Protein AF-A0A8V0XGC0-F1 (afdb_monomer_lite)

Structure (mmCIF, N/CA/C/O backbone):
data_AF-A0A8V0XGC0-F1
#
_entry.id   AF-A0A8V0XGC0-F1
#
loop_
_atom_site.group_PDB
_atom_site.id
_atom_site.type_symbol
_atom_site.label_atom_id
_atom_site.label_alt_id
_atom_site.label_comp_id
_atom_site.label_asym_id
_atom_site.label_entity_id
_atom_site.label_seq_id
_atom_site.pdbx_PDB_ins_code
_atom_site.Cartn_x
_atom_site.Cartn_y
_atom_site.Cartn_z
_atom_site.occupancy
_atom_site.B_iso_or_equiv
_atom_site.auth_seq_id
_atom_site.auth_comp_id
_atom_site.auth_asym_id
_atom_site.auth_atom_id
_atom_site.pdbx_PDB_model_num
ATOM 1 N N . MET A 1 1 ? -36.908 34.235 21.961 1.00 42.38 1 MET A N 1
ATOM 2 C CA . MET A 1 1 ? -37.629 33.490 23.020 1.00 42.38 1 MET A CA 1
ATOM 3 C C . MET A 1 1 ? -37.018 32.102 23.146 1.00 42.38 1 MET A C 1
ATOM 5 O O . MET A 1 1 ? -36.581 31.563 22.139 1.00 42.38 1 MET A O 1
ATOM 9 N N . GLY A 1 2 ? -36.855 31.624 24.382 1.00 46.31 2 GLY A N 1
ATOM 10 C CA . GLY A 1 2 ? -35.810 30.683 24.800 1.00 46.31 2 GLY A CA 1
ATOM 11 C C . GLY A 1 2 ? -35.904 29.261 24.244 1.00 46.31 2 GLY A C 1
ATOM 12 O O . GLY A 1 2 ? -36.919 28.585 24.387 1.00 46.31 2 GLY A O 1
ATOM 13 N N . ALA A 1 3 ? -34.792 28.801 23.673 1.00 49.16 3 ALA A N 1
ATOM 14 C CA . ALA A 1 3 ? -34.543 27.408 23.345 1.00 49.16 3 ALA A CA 1
ATOM 15 C C . ALA A 1 3 ? -34.145 26.647 24.622 1.00 49.16 3 ALA A C 1
ATOM 17 O O . ALA A 1 3 ? -33.054 26.843 25.149 1.00 49.16 3 ALA A O 1
ATOM 18 N N . SER A 1 4 ? -35.031 25.782 25.119 1.00 47.38 4 SER A N 1
ATOM 19 C CA . SER A 1 4 ? -34.721 24.803 26.167 1.00 47.38 4 SER A CA 1
ATOM 20 C C . SER A 1 4 ? -34.763 23.405 25.551 1.00 47.38 4 SER A C 1
ATOM 22 O O . SER A 1 4 ? -35.798 22.740 25.522 1.00 47.38 4 SER A O 1
ATOM 24 N N . GLY A 1 5 ? -33.643 22.989 24.958 1.00 57.25 5 GLY A N 1
ATOM 25 C CA . GLY A 1 5 ? -33.455 21.635 24.441 1.00 57.25 5 GLY A CA 1
ATOM 26 C C . GLY A 1 5 ? -33.159 20.669 25.588 1.00 57.25 5 GLY A C 1
ATOM 27 O O . GLY A 1 5 ? -32.009 20.517 25.985 1.00 57.25 5 GLY A O 1
ATOM 28 N N . SER A 1 6 ? -34.192 20.031 26.145 1.00 58.03 6 SER A N 1
ATOM 29 C CA . SER A 1 6 ? -34.033 18.977 27.156 1.00 58.03 6 SER A CA 1
ATOM 30 C C . SER A 1 6 ? -33.661 17.656 26.473 1.00 58.03 6 SER A C 1
ATOM 32 O O . SER A 1 6 ? -34.533 16.918 26.016 1.00 58.03 6 SER A O 1
ATOM 34 N N . THR A 1 7 ? -32.366 17.347 26.397 1.00 54.41 7 THR A N 1
ATOM 35 C CA . THR A 1 7 ? -31.855 16.063 25.889 1.00 54.41 7 THR A CA 1
ATOM 36 C C . THR A 1 7 ? -32.086 14.964 26.932 1.00 54.41 7 THR A C 1
ATOM 38 O O . THR A 1 7 ? -31.196 14.625 27.711 1.00 54.41 7 THR A O 1
ATOM 41 N N . ARG A 1 8 ? -33.312 14.430 27.009 1.00 66.56 8 ARG A N 1
ATOM 42 C CA . ARG A 1 8 ? -33.631 13.280 27.872 1.00 66.56 8 ARG A CA 1
ATOM 43 C C . ARG A 1 8 ? -33.315 11.984 27.136 1.00 66.56 8 ARG A C 1
ATOM 45 O O . ARG A 1 8 ? -33.712 11.808 25.989 1.00 66.56 8 ARG A O 1
ATOM 52 N N . ARG A 1 9 ? -32.602 11.076 27.806 1.00 64.81 9 ARG A N 1
ATOM 53 C CA . ARG A 1 9 ? -32.341 9.723 27.301 1.00 64.81 9 ARG A CA 1
ATOM 54 C C . ARG A 1 9 ? -33.658 8.948 27.335 1.00 64.81 9 ARG A C 1
ATOM 56 O O . ARG A 1 9 ? -34.242 8.802 28.404 1.00 64.81 9 ARG A O 1
ATOM 63 N N . VAL A 1 10 ? -34.123 8.503 26.173 1.00 70.81 10 VAL A N 1
ATOM 64 C CA . VAL A 1 10 ? -35.311 7.657 26.023 1.00 70.81 10 VAL A CA 1
ATOM 65 C C . VAL A 1 10 ? -34.825 6.298 25.542 1.00 70.81 10 VAL A C 1
ATOM 67 O O . VAL A 1 10 ? -34.066 6.222 24.578 1.00 70.81 10 VAL A O 1
ATOM 70 N N . THR A 1 11 ? -35.197 5.243 26.254 1.00 63.25 11 THR A N 1
ATOM 71 C CA . THR A 1 11 ? -34.984 3.858 25.830 1.00 63.25 11 THR A CA 1
ATOM 72 C C . THR A 1 11 ? -36.191 3.430 25.006 1.00 63.25 11 THR A C 1
ATOM 74 O O . THR A 1 11 ? -37.323 3.610 25.451 1.00 63.25 11 THR A O 1
ATOM 77 N N . PHE A 1 12 ? -35.950 2.920 23.799 1.00 77.19 12 PHE A N 1
ATOM 78 C CA . PHE A 1 12 ? -36.993 2.398 22.918 1.00 77.19 12 PHE A CA 1
ATOM 79 C C . PHE A 1 12 ? -37.009 0.876 23.014 1.00 77.19 12 PHE A C 1
ATOM 81 O O . PHE A 1 12 ? -35.952 0.251 22.962 1.00 77.19 12 PHE A O 1
ATOM 88 N N . GLU A 1 13 ? -38.201 0.306 23.120 1.00 71.56 13 GLU A N 1
ATOM 89 C CA . GLU A 1 13 ? -38.449 -1.114 22.887 1.00 71.56 13 GLU A CA 1
ATOM 90 C C . GLU A 1 13 ? -39.282 -1.199 21.606 1.00 71.56 13 GLU A C 1
ATOM 92 O O . GLU A 1 13 ? -40.264 -0.468 21.460 1.00 71.56 13 GLU A O 1
ATOM 97 N N . ALA A 1 14 ? -38.816 -1.993 20.642 1.00 80.62 14 ALA A N 1
ATOM 98 C CA . ALA A 1 14 ? -39.527 -2.223 19.390 1.00 80.62 14 ALA A CA 1
ATOM 99 C C . ALA A 1 14 ? -40.563 -3.333 19.599 1.00 80.62 14 ALA A C 1
ATOM 101 O O . ALA A 1 14 ? -40.310 -4.276 20.351 1.00 80.62 14 ALA A O 1
ATOM 102 N N . ASP A 1 15 ? -41.725 -3.201 18.963 1.00 81.31 15 ASP A N 1
ATOM 103 C CA . ASP A 1 15 ? -42.763 -4.230 19.022 1.00 81.31 15 ASP A CA 1
ATOM 104 C C . ASP A 1 15 ? -42.408 -5.470 18.172 1.00 81.31 15 ASP A C 1
ATOM 106 O O . ASP A 1 15 ? -41.357 -5.539 17.530 1.00 81.31 15 ASP A O 1
ATOM 110 N N . GLU A 1 16 ? -43.291 -6.474 18.163 1.00 84.19 16 GLU A N 1
ATOM 111 C CA . GLU A 1 16 ? -43.127 -7.734 17.414 1.00 84.19 16 GLU A CA 1
ATOM 112 C C . GLU A 1 16 ? -43.010 -7.539 15.888 1.00 84.19 16 GLU A C 1
ATOM 114 O O . GLU A 1 16 ? -42.652 -8.467 15.163 1.00 84.19 16 GLU A O 1
ATOM 119 N N . ASN A 1 17 ? -43.301 -6.336 15.386 1.00 80.19 17 ASN A N 1
ATOM 120 C CA . ASN A 1 17 ? -43.187 -5.959 13.983 1.00 80.19 17 ASN A CA 1
ATOM 121 C C . ASN A 1 17 ? -42.052 -4.950 13.735 1.00 80.19 17 ASN A C 1
ATOM 123 O O . ASN A 1 17 ? -42.043 -4.298 12.692 1.00 80.19 17 ASN A O 1
ATOM 127 N N . GLU A 1 18 ? -41.108 -4.828 14.676 1.00 78.81 18 GLU A N 1
ATOM 128 C CA . GLU A 1 18 ? -39.979 -3.889 14.646 1.00 78.81 18 GLU A CA 1
ATOM 129 C C . GLU A 1 18 ? -40.394 -2.406 14.536 1.00 78.81 18 GLU A C 1
ATOM 131 O O . GLU A 1 18 ? -39.571 -1.539 14.223 1.00 78.81 18 GLU A O 1
ATOM 136 N N . ASN A 1 19 ? -41.653 -2.067 14.832 1.00 81.38 19 ASN A N 1
ATOM 137 C CA . ASN A 1 19 ? -42.117 -0.687 14.805 1.00 81.38 19 ASN A CA 1
ATOM 138 C C . ASN A 1 19 ? -41.812 0.007 16.134 1.00 81.38 19 ASN A C 1
ATOM 140 O O . ASN A 1 19 ? -41.987 -0.541 17.224 1.00 81.38 19 ASN A O 1
ATOM 144 N N . ILE A 1 20 ? -41.381 1.267 16.041 1.00 81.25 20 ILE A N 1
ATOM 145 C CA . ILE A 1 20 ? -41.108 2.117 17.201 1.00 81.25 20 ILE A CA 1
ATOM 146 C C . ILE A 1 20 ? -42.135 3.248 17.222 1.00 81.25 20 ILE A C 1
ATOM 148 O O . ILE A 1 20 ? -42.069 4.183 16.421 1.00 81.25 20 ILE A O 1
ATOM 152 N N . THR A 1 21 ? -43.076 3.203 18.166 1.00 76.12 21 THR A N 1
ATOM 153 C CA . THR A 1 21 ? -44.037 4.293 18.379 1.00 76.12 21 THR A CA 1
ATOM 154 C C . THR A 1 21 ? -43.533 5.255 19.447 1.00 76.12 21 THR A C 1
ATOM 156 O O . THR A 1 21 ? -43.370 4.883 20.609 1.00 76.12 21 THR A O 1
ATOM 159 N N . VAL A 1 22 ? -43.318 6.519 19.077 1.00 75.06 22 VAL A N 1
ATOM 160 C CA . VAL A 1 22 ? -42.870 7.562 20.011 1.00 75.06 22 VAL A CA 1
ATOM 161 C C . VAL A 1 22 ? -44.024 8.506 20.320 1.00 75.06 22 VAL A C 1
ATOM 163 O O . VAL A 1 22 ? -44.400 9.343 19.501 1.00 75.06 22 VAL A O 1
ATOM 166 N N . VAL A 1 23 ? -44.585 8.394 21.525 1.00 73.56 23 VAL A N 1
ATOM 167 C CA . VAL A 1 23 ? -45.671 9.273 21.976 1.00 73.56 23 VAL A CA 1
ATOM 168 C C . VAL A 1 23 ? -45.084 10.557 22.559 1.00 73.56 23 VAL A C 1
ATOM 170 O O . VAL A 1 23 ? -44.467 10.560 23.625 1.00 73.56 23 VAL A O 1
ATOM 173 N N . LYS A 1 24 ? -45.283 11.680 21.861 1.00 77.06 24 LYS A N 1
ATOM 174 C CA . LYS A 1 24 ? -44.863 13.005 22.331 1.00 77.06 24 LYS A CA 1
ATOM 175 C C . LYS A 1 24 ? -45.950 13.610 23.219 1.00 77.06 24 LYS A C 1
ATOM 177 O O . LYS A 1 24 ? -46.962 14.093 22.722 1.00 77.06 24 LYS A O 1
ATOM 182 N N . GLY A 1 25 ? -45.717 13.617 24.528 1.00 77.19 25 GLY A N 1
ATOM 183 C CA . GLY A 1 25 ? -46.601 14.239 25.515 1.00 77.19 25 GLY A CA 1
ATOM 184 C C . GLY A 1 25 ? -45.868 15.220 26.428 1.00 77.19 25 GLY A C 1
ATOM 185 O O . GLY A 1 25 ? -44.647 15.169 26.576 1.00 77.19 25 GLY A O 1
ATOM 186 N N . VAL A 1 26 ? -46.627 16.110 27.065 1.00 79.06 26 VAL A N 1
ATOM 187 C CA . VAL A 1 26 ? -46.140 16.950 28.165 1.00 79.06 26 VAL A CA 1
ATOM 188 C C . VAL A 1 26 ? -46.428 16.207 29.468 1.00 79.06 26 VAL A C 1
ATOM 190 O O . VAL A 1 26 ? -47.588 15.947 29.777 1.00 79.06 26 VAL A O 1
ATOM 193 N N . ARG A 1 27 ? -45.393 15.842 30.237 1.00 78.19 27 ARG A N 1
ATOM 194 C CA . ARG A 1 27 ? -45.600 15.313 31.595 1.00 78.19 27 ARG A CA 1
ATOM 195 C C . ARG A 1 27 ? -45.888 16.469 32.546 1.00 78.19 27 ARG A C 1
ATOM 197 O O . ARG A 1 27 ? -45.146 17.450 32.568 1.00 78.19 27 ARG A O 1
ATOM 204 N N . LEU A 1 28 ? -46.940 16.319 33.346 1.00 83.00 28 LEU A N 1
ATOM 205 C CA . LEU A 1 28 ? -47.162 17.155 34.522 1.00 83.00 28 LEU A CA 1
ATOM 206 C C . LEU A 1 28 ? -46.001 16.938 35.506 1.00 83.00 28 LEU A C 1
ATOM 208 O O . LEU A 1 28 ? -45.412 15.857 35.544 1.00 83.00 28 LEU A O 1
ATOM 212 N N . SER A 1 29 ? -45.629 17.972 36.259 1.00 83.81 29 SER A N 1
ATOM 213 C CA . SER A 1 29 ? -44.608 17.838 37.300 1.00 83.81 29 SER A CA 1
ATOM 214 C C . SER A 1 29 ? -45.119 16.959 38.441 1.00 83.81 29 SER A C 1
ATOM 216 O O . SER A 1 29 ? -46.325 16.920 38.692 1.00 83.81 29 SER A O 1
ATOM 218 N N . ASP A 1 30 ? -44.211 16.300 39.162 1.00 81.62 30 ASP A N 1
ATOM 219 C CA . ASP A 1 30 ? -44.566 15.385 40.260 1.00 81.62 30 ASP A CA 1
ATOM 220 C C . ASP A 1 30 ? -45.473 16.071 41.303 1.00 81.62 30 ASP A C 1
ATOM 222 O O . ASP A 1 30 ? -46.479 15.519 41.728 1.00 81.62 30 ASP A O 1
ATOM 226 N N . SER A 1 31 ? -45.240 17.362 41.571 1.00 77.81 31 SER A N 1
ATOM 227 C CA . SER A 1 31 ? -46.091 18.194 42.441 1.00 77.81 31 SER A CA 1
ATOM 228 C C . SER A 1 31 ? -47.533 18.399 41.940 1.00 77.81 31 SER A C 1
ATOM 230 O O . SER A 1 31 ? -48.443 18.625 42.739 1.00 77.81 31 SER A O 1
ATOM 232 N N . VAL A 1 32 ? -47.770 18.407 40.626 1.00 83.38 32 VAL A N 1
ATOM 233 C CA . VAL A 1 32 ? -49.128 18.495 40.055 1.00 83.38 32 VAL A CA 1
ATOM 234 C C . VAL A 1 32 ? -49.782 17.114 40.048 1.00 83.38 32 VAL A C 1
ATOM 236 O O . VAL A 1 32 ? -50.970 17.012 40.339 1.00 83.38 32 VAL A O 1
ATOM 239 N N . ILE A 1 33 ? -49.005 16.060 39.787 1.00 85.50 33 ILE A N 1
ATOM 240 C CA . ILE A 1 33 ? -49.472 14.670 39.812 1.00 85.50 33 ILE A CA 1
ATOM 241 C C . ILE A 1 33 ? -49.962 14.294 41.212 1.00 85.50 33 ILE A C 1
ATOM 243 O O . ILE A 1 33 ? -51.077 13.799 41.340 1.00 85.50 33 ILE A O 1
ATOM 247 N N . ASP A 1 34 ? -49.190 14.595 42.256 1.00 83.38 34 ASP A N 1
ATOM 248 C CA . ASP A 1 34 ? -49.559 14.259 43.635 1.00 83.38 34 ASP A CA 1
ATOM 249 C C . ASP A 1 34 ? -50.845 14.976 44.077 1.00 83.38 34 ASP A C 1
ATOM 251 O O . ASP A 1 34 ? -51.738 14.357 44.652 1.00 83.38 34 ASP A O 1
ATOM 255 N N . ARG A 1 35 ? -51.012 16.252 43.701 1.00 83.31 35 ARG A N 1
ATOM 256 C CA . ARG A 1 35 ? -52.239 17.028 43.973 1.00 83.31 35 ARG A CA 1
ATOM 257 C C . ARG A 1 35 ? -53.467 16.548 43.203 1.00 83.31 35 ARG A C 1
ATOM 259 O O . ARG A 1 35 ? -54.584 16.792 43.638 1.00 83.31 35 ARG A O 1
ATOM 266 N N . MET A 1 36 ? -53.279 15.928 42.041 1.00 75.88 36 MET A N 1
ATOM 267 C CA . MET A 1 36 ? -54.376 15.329 41.275 1.00 75.88 36 MET A CA 1
ATOM 268 C C . MET A 1 36 ? -54.686 13.900 41.735 1.00 75.88 36 MET A C 1
ATOM 270 O O . MET A 1 36 ? -55.793 13.417 41.510 1.00 75.88 36 MET A O 1
ATOM 274 N N . LYS A 1 37 ? -53.717 13.226 42.365 1.00 80.38 37 LYS A N 1
ATOM 275 C CA . LYS A 1 37 ? -53.836 11.855 42.869 1.00 80.38 37 LYS A CA 1
ATOM 276 C C . LYS A 1 37 ? -54.495 11.789 44.250 1.00 80.38 37 LYS A C 1
ATOM 278 O O . LYS A 1 37 ? -55.143 10.790 44.547 1.00 80.38 37 LYS A O 1
ATOM 283 N N . GLU A 1 38 ? -54.389 12.845 45.054 1.00 64.75 38 GLU A N 1
ATOM 284 C CA . GLU A 1 38 ? -55.114 12.997 46.320 1.00 64.75 38 GLU A CA 1
ATOM 285 C C . GLU A 1 38 ? -56.063 14.206 46.272 1.00 64.75 38 GLU A C 1
ATOM 287 O O . GLU A 1 38 ? -55.593 15.345 46.212 1.00 64.75 38 GLU A O 1
ATOM 292 N N . PRO A 1 39 ? -57.397 14.023 46.343 1.00 50.09 39 PRO A N 1
ATOM 293 C CA . PRO A 1 39 ? -58.293 15.143 46.585 1.00 50.09 39 PRO A CA 1
ATOM 294 C C . PRO A 1 39 ? -58.051 15.662 48.008 1.00 50.09 39 PRO A C 1
ATOM 296 O O . PRO A 1 39 ? -58.436 15.037 48.997 1.00 50.09 39 PRO A O 1
ATOM 299 N N . SER A 1 40 ? -57.399 16.819 48.118 1.00 54.53 40 SER A N 1
ATOM 300 C CA . SER A 1 40 ? -57.213 17.529 49.381 1.00 54.53 40 SER A CA 1
ATOM 301 C C . SER A 1 40 ? -58.564 17.784 50.054 1.00 54.53 40 SER A C 1
ATOM 303 O O . SER A 1 40 ? -59.360 18.585 49.563 1.00 54.53 40 SER A O 1
ATOM 305 N N . SER A 1 41 ? -58.799 17.144 51.200 1.00 47.75 41 SER A N 1
ATOM 306 C CA . SER A 1 41 ? -59.816 17.583 52.156 1.00 47.75 41 SER A CA 1
ATOM 307 C C . SER A 1 41 ? -59.159 18.537 53.160 1.00 47.75 41 SER A C 1
ATOM 309 O O . SER A 1 41 ? -58.160 18.163 53.778 1.00 47.75 41 SER A O 1
ATOM 311 N N . PRO A 1 42 ? -59.663 19.773 53.313 1.00 60.06 42 PRO A N 1
ATOM 312 C CA . PRO A 1 42 ? -59.189 20.710 54.317 1.00 60.06 42 PRO A CA 1
ATOM 313 C C . PRO A 1 42 ? -59.850 20.413 55.669 1.00 60.06 42 PRO A C 1
ATOM 315 O O . PRO A 1 42 ? -60.880 19.749 55.733 1.00 60.06 42 PRO A O 1
ATOM 318 N N . SER A 1 43 ? -59.320 21.048 56.717 1.00 39.59 43 SER A N 1
ATOM 319 C CA . SER A 1 43 ? -59.927 21.218 58.046 1.00 39.59 43 SER A CA 1
ATOM 320 C C . SER A 1 43 ? -59.513 20.216 59.119 1.00 39.59 43 SER A C 1
ATOM 322 O O . SER A 1 43 ? -59.508 19.006 58.923 1.00 39.59 43 SER A O 1
ATOM 324 N N . GLY A 1 44 ? -59.251 20.768 60.307 1.00 33.56 44 GLY A N 1
ATOM 325 C CA . GLY A 1 44 ? -59.396 20.015 61.546 1.00 33.56 44 GLY A CA 1
ATOM 326 C C . GLY A 1 44 ? -58.332 20.259 62.605 1.00 33.56 44 GLY A C 1
ATOM 327 O O . GLY A 1 44 ? -57.716 19.311 63.073 1.00 33.56 44 GLY A O 1
ATOM 328 N N . ARG A 1 45 ? -58.156 21.503 63.064 1.00 41.94 45 ARG A N 1
ATOM 329 C CA . ARG A 1 45 ? -57.794 21.711 64.477 1.00 41.94 45 ARG A CA 1
ATOM 330 C C . ARG A 1 45 ? -59.076 21.486 65.297 1.00 41.94 45 ARG A C 1
ATOM 332 O O . ARG A 1 45 ? -60.102 22.058 64.936 1.00 41.94 45 ARG A O 1
ATOM 339 N N . PRO A 1 46 ? -59.031 20.697 66.378 1.00 44.75 46 PRO A N 1
ATOM 340 C CA . PRO A 1 46 ? -59.289 21.270 67.704 1.00 44.75 46 PRO A CA 1
ATOM 341 C C . PRO A 1 46 ? -58.201 20.810 68.693 1.00 44.75 46 PRO A C 1
ATOM 343 O O . PRO A 1 46 ? -57.685 19.706 68.622 1.00 44.75 46 PRO A O 1
ATOM 346 N N . GLN A 1 47 ? -57.615 21.715 69.471 1.00 38.38 47 GLN A N 1
ATOM 347 C CA . GLN A 1 47 ? -58.113 22.183 70.768 1.00 38.38 47 GLN A CA 1
ATOM 348 C C . GLN A 1 47 ? -57.794 21.197 71.907 1.00 38.38 47 GLN A C 1
ATOM 350 O O . GLN A 1 47 ? -58.329 20.104 71.979 1.00 38.38 47 GLN A O 1
ATOM 355 N N . SER A 1 48 ? -56.915 21.674 72.795 1.00 43.09 48 SER A N 1
ATOM 356 C CA . SER A 1 48 ? -56.911 21.497 74.252 1.00 43.09 48 SER A CA 1
ATOM 357 C C . SER A 1 48 ? -57.312 20.136 74.832 1.00 43.09 48 SER A C 1
ATOM 359 O O . SER A 1 48 ? -58.485 19.788 74.849 1.00 43.09 48 SER A O 1
ATOM 361 N N . GLN A 1 49 ? -56.383 19.514 75.559 1.00 38.47 49 GLN A N 1
ATOM 362 C CA . GLN A 1 49 ? -56.604 19.323 76.995 1.00 38.47 49 GLN A CA 1
ATOM 363 C C . GLN A 1 49 ? -55.286 19.033 77.712 1.00 38.47 49 GLN A C 1
ATOM 365 O O . GLN A 1 49 ? -54.643 18.005 77.516 1.00 38.47 49 GLN A O 1
ATOM 370 N N . ARG A 1 50 ? -54.914 19.962 78.596 1.00 46.03 50 ARG A N 1
ATOM 371 C CA . ARG A 1 50 ? -54.065 19.672 79.750 1.00 46.03 50 ARG A CA 1
ATOM 372 C C . ARG A 1 50 ? -54.688 18.498 80.510 1.00 46.03 50 ARG A C 1
ATOM 374 O O . ARG A 1 50 ? -55.861 18.580 80.873 1.00 46.03 50 ARG A O 1
ATOM 381 N N . ARG A 1 51 ? -53.908 17.461 80.811 1.00 34.84 51 ARG A N 1
ATOM 382 C CA . ARG A 1 51 ? -54.189 16.571 81.941 1.00 34.84 51 ARG A CA 1
ATOM 383 C C . ARG A 1 51 ? -52.953 16.468 82.816 1.00 34.84 51 ARG A C 1
ATOM 385 O O . ARG A 1 51 ? -51.850 16.209 82.347 1.00 34.84 51 ARG A O 1
ATOM 392 N N . SER A 1 52 ? -53.196 16.778 84.077 1.00 39.00 52 SER A N 1
ATOM 393 C CA . SER A 1 52 ? -52.296 16.733 85.216 1.00 39.00 52 SER A CA 1
ATOM 394 C C . SER A 1 52 ? -51.770 15.308 85.463 1.00 39.00 52 SER A C 1
ATOM 396 O O . SER A 1 52 ? -52.419 14.345 85.050 1.00 39.00 52 SER A O 1
ATOM 398 N N . PRO A 1 53 ? -50.617 15.157 86.137 1.00 52.84 53 PRO A N 1
ATOM 399 C CA . PRO A 1 53 ? -49.956 13.872 86.324 1.00 52.84 53 PRO A CA 1
ATOM 400 C C . PRO A 1 53 ? -50.661 13.077 87.428 1.00 52.84 53 PRO A C 1
ATOM 402 O O . PRO A 1 53 ? -50.675 13.491 88.585 1.00 52.84 53 PRO A O 1
ATOM 405 N N . GLY A 1 54 ? -51.269 11.950 87.065 1.00 41.56 54 GLY A N 1
ATOM 406 C CA . GLY A 1 54 ? -51.959 11.056 87.992 1.00 41.56 54 GLY A CA 1
ATOM 407 C C . GLY A 1 54 ? -51.496 9.619 87.791 1.00 41.56 54 GLY A C 1
ATOM 408 O O . GLY A 1 54 ? -51.719 9.072 86.721 1.00 41.56 54 GLY A O 1
ATOM 409 N N . ALA A 1 55 ? -50.836 9.079 88.820 1.00 50.19 55 ALA A N 1
ATOM 410 C CA . ALA A 1 55 ? -50.547 7.669 89.103 1.00 50.19 55 ALA A CA 1
ATOM 411 C C . ALA A 1 55 ? -50.248 6.755 87.895 1.00 50.19 55 ALA A C 1
ATOM 413 O O . ALA A 1 55 ? -51.148 6.248 87.233 1.00 50.19 55 ALA A O 1
ATOM 414 N N . VAL A 1 56 ? -48.958 6.477 87.680 1.00 49.69 56 VAL A N 1
ATOM 415 C CA . VAL A 1 56 ? -48.489 5.357 86.848 1.00 49.69 56 VAL A CA 1
ATOM 416 C C . VAL A 1 56 ? -49.171 4.067 87.311 1.00 49.69 56 VAL A C 1
ATOM 418 O O . VAL A 1 56 ? -48.972 3.629 88.440 1.00 49.69 56 VAL A O 1
ATOM 421 N N . ASN A 1 57 ? -50.003 3.499 86.440 1.00 67.62 57 ASN A N 1
ATOM 422 C CA . ASN A 1 57 ? -50.660 2.214 86.636 1.00 67.62 57 ASN A CA 1
ATOM 423 C C . ASN A 1 57 ? -49.701 1.104 86.167 1.00 67.62 57 ASN A C 1
ATOM 425 O O . ASN A 1 57 ? -49.134 1.213 85.076 1.00 67.62 57 ASN A O 1
ATOM 429 N N . ASP A 1 58 ? -49.509 0.046 86.957 1.00 66.56 58 ASP A N 1
ATOM 430 C CA . ASP A 1 58 ? -48.499 -1.002 86.705 1.00 66.56 58 ASP A CA 1
ATOM 431 C C . ASP A 1 58 ? -48.636 -1.675 85.324 1.00 66.56 58 ASP A C 1
ATOM 433 O O . ASP A 1 58 ? -47.647 -2.086 84.715 1.00 66.56 58 ASP A O 1
ATOM 437 N N . GLU A 1 59 ? -49.852 -1.737 84.776 1.00 75.50 59 GLU A N 1
ATOM 438 C CA . GLU A 1 59 ? -50.120 -2.264 83.431 1.00 75.50 59 GLU A CA 1
ATOM 439 C C . GLU A 1 59 ? -49.610 -1.358 82.299 1.00 75.50 59 GLU A C 1
ATOM 441 O O . GLU A 1 59 ? -49.167 -1.836 81.254 1.00 75.50 59 GLU A O 1
ATOM 446 N N . GLU A 1 60 ? -49.598 -0.042 82.503 1.00 80.25 60 GLU A N 1
ATOM 447 C CA . GLU A 1 60 ? -49.070 0.907 81.522 1.00 80.25 60 GLU A CA 1
ATOM 448 C C . GLU A 1 60 ? -47.534 0.863 81.487 1.00 80.25 60 GLU A C 1
ATOM 450 O O . GLU A 1 60 ? -46.928 0.982 80.420 1.00 80.25 60 GLU A O 1
ATOM 455 N N . LEU A 1 61 ? -46.902 0.595 82.638 1.00 81.62 61 LEU A N 1
ATOM 456 C CA . LEU A 1 61 ? -45.463 0.348 82.740 1.00 81.62 61 LEU A CA 1
ATOM 457 C C . LEU A 1 61 ? -45.062 -0.946 82.017 1.00 81.62 61 LEU A C 1
ATOM 459 O O . LEU A 1 61 ? -44.136 -0.933 81.209 1.00 81.62 61 LEU A O 1
ATOM 463 N N . LYS A 1 62 ? -45.790 -2.050 82.242 1.00 83.62 62 LYS A N 1
ATOM 464 C CA . LYS A 1 62 ? -45.558 -3.325 81.537 1.00 83.62 62 LYS A CA 1
ATOM 465 C C . LYS A 1 62 ? -45.726 -3.187 80.028 1.00 83.62 62 LYS A C 1
ATOM 467 O O . LYS A 1 62 ? -44.923 -3.730 79.273 1.00 83.62 62 LYS A O 1
ATOM 472 N N . LYS A 1 63 ? -46.740 -2.443 79.580 1.00 85.56 63 LYS A N 1
ATOM 473 C CA . LYS A 1 63 ? -46.980 -2.196 78.156 1.00 85.56 63 LYS A CA 1
ATOM 474 C C . LYS A 1 63 ? -45.851 -1.383 77.520 1.00 85.56 63 LYS A C 1
ATOM 476 O O . LYS A 1 63 ? -45.403 -1.748 76.439 1.00 85.56 63 LYS A O 1
ATOM 481 N N . ARG A 1 64 ? -45.336 -0.358 78.210 1.00 84.25 64 ARG A N 1
ATOM 482 C CA . ARG A 1 64 ? -44.156 0.405 77.762 1.00 84.25 64 ARG A CA 1
ATOM 483 C C . ARG A 1 64 ? -42.899 -0.455 77.690 1.00 84.25 64 ARG A C 1
ATOM 485 O O . ARG A 1 64 ? -42.179 -0.361 76.707 1.00 84.25 64 ARG A O 1
ATOM 492 N N . ILE A 1 65 ? -42.672 -1.328 78.672 1.00 87.44 65 ILE A N 1
ATOM 493 C CA . ILE A 1 65 ? -41.543 -2.271 78.651 1.00 87.44 65 ILE A CA 1
ATOM 494 C C . ILE A 1 65 ? -41.682 -3.244 77.472 1.00 87.44 65 ILE A C 1
ATOM 496 O O . ILE A 1 65 ? -40.719 -3.484 76.750 1.00 87.44 65 ILE A O 1
ATOM 500 N N . ALA A 1 66 ? -42.878 -3.788 77.232 1.00 88.44 66 ALA A N 1
ATOM 501 C CA . ALA A 1 66 ? -43.130 -4.683 76.103 1.00 88.44 66 ALA A CA 1
ATOM 502 C C . ALA A 1 66 ? -42.953 -3.981 74.743 1.00 88.44 66 ALA A C 1
ATOM 504 O O . ALA A 1 66 ? -42.407 -4.571 73.812 1.00 88.44 66 ALA A O 1
ATOM 505 N N . GLU A 1 67 ? -43.386 -2.725 74.635 1.00 88.88 67 GLU A N 1
ATOM 506 C CA . GLU A 1 67 ? -43.241 -1.890 73.441 1.00 88.88 67 GLU A CA 1
ATOM 507 C C . GLU A 1 67 ? -41.779 -1.497 73.183 1.00 88.88 67 GLU A C 1
ATOM 509 O O . GLU A 1 67 ? -41.300 -1.629 72.058 1.00 88.88 67 GLU A O 1
ATOM 514 N N . GLU A 1 68 ? -41.039 -1.102 74.220 1.00 88.88 68 GLU A N 1
ATOM 515 C CA . GLU A 1 68 ? -39.604 -0.815 74.148 1.00 88.88 68 GLU A CA 1
ATOM 516 C C . GLU A 1 68 ? -38.817 -2.051 73.689 1.00 88.88 68 GLU A C 1
ATOM 518 O O . GLU A 1 68 ? -37.974 -1.966 72.795 1.00 88.88 68 GLU A O 1
ATOM 523 N N . LEU A 1 69 ? -39.160 -3.229 74.215 1.00 92.62 69 LEU A N 1
ATOM 524 C CA . LEU A 1 69 ? -38.528 -4.499 73.856 1.00 92.62 69 LEU A CA 1
ATOM 525 C C . LEU A 1 69 ? -38.894 -4.944 72.424 1.00 92.62 69 LEU A C 1
ATOM 527 O O . LEU A 1 69 ? -38.073 -5.541 71.725 1.00 92.62 69 LEU A O 1
ATOM 531 N N . ALA A 1 70 ? -40.100 -4.621 71.946 1.00 91.44 70 ALA A N 1
ATOM 532 C CA . ALA A 1 70 ? -40.506 -4.842 70.557 1.00 91.44 70 ALA A CA 1
ATOM 533 C C . ALA A 1 70 ? -39.787 -3.895 69.579 1.00 91.44 70 ALA A C 1
ATOM 535 O O . ALA A 1 70 ? -39.312 -4.342 68.533 1.00 91.44 70 ALA A O 1
ATOM 536 N N . LEU A 1 71 ? -39.646 -2.614 69.932 1.00 92.56 71 LEU A N 1
ATOM 537 C CA . LEU A 1 71 ? -38.880 -1.625 69.166 1.00 92.56 71 LEU A CA 1
ATOM 538 C C . LEU A 1 71 ? -37.391 -1.986 69.098 1.00 92.56 71 LEU A C 1
ATOM 540 O O . LEU A 1 71 ? -36.778 -1.862 68.037 1.00 92.56 71 LEU A O 1
ATOM 544 N N . GLU A 1 72 ? -36.809 -2.476 70.195 1.00 92.00 72 GLU A N 1
ATOM 545 C CA . GLU A 1 72 ? -35.407 -2.904 70.236 1.00 92.00 72 GLU A CA 1
ATOM 546 C C . GLU A 1 72 ? -35.169 -4.130 69.335 1.00 92.00 72 GLU A C 1
ATOM 548 O O . GLU A 1 72 ? -34.201 -4.157 68.571 1.00 92.00 72 GLU A O 1
ATOM 553 N N . ARG A 1 73 ? -36.106 -5.092 69.311 1.00 91.69 73 ARG A N 1
ATOM 554 C CA . ARG A 1 73 ? -36.093 -6.218 68.356 1.00 91.69 73 ARG A CA 1
ATOM 555 C C . ARG A 1 73 ? -36.230 -5.754 66.905 1.00 91.69 73 ARG A C 1
ATOM 557 O O . ARG A 1 73 ? -35.399 -6.122 66.078 1.00 91.69 73 ARG A O 1
ATOM 564 N N . ALA A 1 74 ? -37.202 -4.890 66.609 1.00 93.81 74 ALA A N 1
ATOM 565 C CA . ALA A 1 74 ? -37.407 -4.350 65.264 1.00 93.81 74 ALA A CA 1
ATOM 566 C C . ALA A 1 74 ? -36.172 -3.586 64.754 1.00 93.81 74 ALA A C 1
ATOM 568 O O . ALA A 1 74 ? -35.801 -3.697 63.585 1.00 93.81 74 ALA A O 1
ATOM 569 N N . ARG A 1 75 ? -35.485 -2.853 65.640 1.00 93.62 75 ARG A N 1
ATOM 570 C CA . ARG A 1 75 ? -34.232 -2.169 65.315 1.00 93.62 75 ARG A CA 1
ATOM 571 C C . ARG A 1 75 ? -33.108 -3.154 64.994 1.00 93.62 75 ARG A C 1
ATOM 573 O O . ARG A 1 75 ? -32.405 -2.943 64.006 1.00 93.62 75 ARG A O 1
ATOM 580 N N . ARG A 1 76 ? -32.941 -4.229 65.776 1.00 93.12 76 ARG A N 1
ATOM 581 C CA . ARG A 1 76 ? -31.932 -5.263 65.479 1.00 93.12 76 ARG A CA 1
ATOM 582 C C . ARG A 1 76 ? -32.194 -5.952 64.141 1.00 93.12 76 ARG A C 1
ATOM 584 O O . ARG A 1 76 ? -31.250 -6.143 63.374 1.00 93.12 76 ARG A O 1
ATOM 591 N N . ASP A 1 77 ? -33.449 -6.257 63.829 1.00 94.25 77 ASP A N 1
ATOM 592 C CA . ASP A 1 77 ? -33.819 -6.878 62.555 1.00 94.25 77 ASP A CA 1
ATOM 593 C C . ASP A 1 77 ? -33.587 -5.927 61.371 1.00 94.25 77 ASP A C 1
ATOM 595 O O . ASP A 1 77 ? -33.012 -6.329 60.357 1.00 94.25 77 ASP A O 1
ATOM 599 N N . ALA A 1 78 ? -33.926 -4.642 61.516 1.00 94.38 78 ALA A N 1
ATOM 600 C CA . ALA A 1 78 ? -33.646 -3.623 60.505 1.00 94.38 78 ALA A CA 1
ATOM 601 C C . ALA A 1 78 ? -32.135 -3.413 60.288 1.00 94.38 78 ALA A C 1
ATOM 603 O O . ALA A 1 78 ? -31.668 -3.290 59.151 1.00 94.38 78 ALA A O 1
ATOM 604 N N . GLU A 1 79 ? -31.335 -3.406 61.359 1.00 94.75 79 GLU A N 1
ATOM 605 C CA . GLU A 1 79 ? -29.875 -3.323 61.266 1.00 94.75 79 GLU A CA 1
ATOM 606 C C . GLU A 1 79 ? -29.273 -4.574 60.604 1.00 94.75 79 GLU A C 1
ATOM 608 O O . GLU A 1 79 ? -28.362 -4.450 59.779 1.00 94.75 79 GLU A O 1
ATOM 613 N N . ALA A 1 80 ? -29.805 -5.768 60.885 1.00 95.75 80 ALA A N 1
ATOM 614 C CA . ALA A 1 80 ? -29.404 -7.009 60.226 1.00 95.75 80 ALA A CA 1
ATOM 615 C C . ALA A 1 80 ? -29.767 -7.016 58.731 1.00 95.75 80 ALA A C 1
ATOM 617 O O . ALA A 1 80 ? -28.923 -7.357 57.898 1.00 95.75 80 ALA A O 1
ATOM 618 N N . GLN A 1 81 ? -30.974 -6.573 58.367 1.00 94.94 81 GLN A N 1
ATOM 619 C CA . GLN A 1 81 ? -31.388 -6.406 56.969 1.00 94.94 81 GLN A CA 1
ATOM 620 C C . GLN A 1 81 ? -30.490 -5.408 56.235 1.00 94.94 81 GLN A C 1
ATOM 622 O O . GLN A 1 81 ? -30.005 -5.695 55.142 1.00 94.94 81 GLN A O 1
ATOM 627 N N . LYS A 1 82 ? -30.172 -4.269 56.860 1.00 96.19 82 LYS A N 1
ATOM 628 C CA . LYS A 1 82 ? -29.250 -3.278 56.291 1.00 96.19 82 LYS A CA 1
ATOM 629 C C . LYS A 1 82 ? -27.847 -3.849 56.079 1.00 96.19 82 LYS A C 1
ATOM 631 O O . LYS A 1 82 ? -27.204 -3.518 55.084 1.00 96.19 82 LYS A O 1
ATOM 636 N N . ARG A 1 83 ? -27.352 -4.694 56.992 1.00 96.06 83 ARG A N 1
ATOM 637 C CA . ARG A 1 83 ? -26.064 -5.391 56.824 1.00 96.06 83 ARG A CA 1
ATOM 638 C C . ARG A 1 83 ? -26.105 -6.368 55.648 1.00 96.06 83 ARG A C 1
ATOM 640 O O . ARG A 1 83 ? -25.182 -6.338 54.840 1.00 96.06 83 ARG A O 1
ATOM 647 N N . ARG A 1 84 ? -27.177 -7.156 55.512 1.00 95.62 84 ARG A N 1
ATOM 648 C CA . ARG A 1 84 ? -27.371 -8.081 54.381 1.00 95.62 84 ARG A CA 1
ATOM 649 C C . ARG A 1 84 ? -27.420 -7.345 53.042 1.00 95.62 84 ARG A C 1
ATOM 651 O O . ARG A 1 84 ? -26.634 -7.662 52.161 1.00 95.62 84 ARG A O 1
ATOM 658 N N . LEU A 1 85 ? -28.235 -6.294 52.931 1.00 96.44 85 LEU A N 1
ATOM 659 C CA . LEU A 1 85 ? -28.328 -5.482 51.711 1.00 96.44 85 LEU A CA 1
ATOM 660 C C . LEU A 1 85 ? -26.988 -4.843 51.329 1.00 96.44 85 LEU A C 1
ATOM 662 O O . LEU A 1 85 ? -26.650 -4.768 50.154 1.00 96.44 85 LEU A O 1
ATOM 666 N N . LYS A 1 86 ? -26.192 -4.391 52.308 1.00 96.38 86 LYS A N 1
ATOM 667 C CA . LYS A 1 86 ? -24.845 -3.864 52.040 1.00 96.38 86 LYS A CA 1
ATOM 668 C C . LYS A 1 86 ? -23.886 -4.936 51.529 1.00 96.38 86 LYS A C 1
ATOM 670 O O . LYS A 1 86 ? -23.099 -4.645 50.635 1.00 96.38 86 LYS A O 1
ATOM 675 N N . GLN A 1 87 ? -23.930 -6.139 52.101 1.00 96.56 87 GLN A N 1
ATOM 676 C CA . GLN A 1 87 ? -23.120 -7.267 51.635 1.00 96.56 87 GLN A CA 1
ATOM 677 C C . GLN A 1 87 ? -23.507 -7.662 50.211 1.00 96.56 87 GLN A C 1
ATOM 679 O O . GLN A 1 87 ? -22.635 -7.795 49.361 1.00 96.56 87 GLN A O 1
ATOM 684 N N . GLU A 1 88 ? -24.804 -7.761 49.935 1.00 96.19 88 GLU A N 1
ATOM 685 C CA . GLU A 1 88 ? -25.326 -8.066 48.605 1.00 96.19 88 GLU A CA 1
ATOM 686 C C . GLU A 1 88 ? -24.961 -6.974 47.592 1.00 96.19 88 GLU A C 1
ATOM 688 O O . GLU A 1 88 ? -24.462 -7.268 46.513 1.00 96.19 88 GLU A O 1
ATOM 693 N N . GLN A 1 89 ? -25.084 -5.696 47.961 1.00 96.31 89 GLN A N 1
ATOM 694 C CA . GLN A 1 89 ? -24.660 -4.584 47.110 1.00 96.31 89 GLN A CA 1
ATOM 695 C C . GLN A 1 89 ? -23.149 -4.604 46.829 1.00 96.31 89 GLN A C 1
ATOM 697 O O . GLN A 1 89 ? -22.733 -4.273 45.718 1.00 96.31 89 GLN A O 1
ATOM 702 N N . ALA A 1 90 ? -22.322 -4.965 47.814 1.00 96.31 90 ALA A N 1
ATOM 703 C CA . ALA A 1 90 ? -20.880 -5.102 47.628 1.00 96.31 90 ALA A CA 1
ATOM 704 C C . ALA A 1 90 ? -20.543 -6.289 46.713 1.00 96.31 90 ALA A C 1
ATOM 706 O O . ALA A 1 90 ? -19.725 -6.139 45.811 1.00 96.31 90 ALA A O 1
ATOM 707 N N . TYR A 1 91 ? -21.224 -7.421 46.899 1.00 96.88 91 TYR A N 1
ATOM 708 C CA . TYR A 1 91 ? -21.085 -8.608 46.059 1.00 96.88 91 TYR A CA 1
ATOM 709 C C . TYR A 1 91 ? -21.459 -8.317 44.604 1.00 96.88 91 TYR A C 1
ATOM 711 O O . TYR A 1 91 ? -20.677 -8.577 43.697 1.00 96.88 91 TYR A O 1
ATOM 719 N N . VAL A 1 92 ? -22.609 -7.679 44.381 1.00 97.06 92 VAL A N 1
ATOM 720 C CA . VAL A 1 92 ? -23.059 -7.283 43.044 1.00 97.06 92 VAL A CA 1
ATOM 721 C C . VAL A 1 92 ? -22.054 -6.330 42.391 1.00 97.06 92 VAL A C 1
ATOM 723 O O . VAL A 1 92 ? -21.697 -6.524 41.233 1.00 97.06 92 VAL A O 1
ATOM 726 N N . ARG A 1 93 ? -21.538 -5.329 43.122 1.00 96.25 93 ARG A N 1
ATOM 727 C CA . ARG A 1 93 ? -20.499 -4.419 42.602 1.00 96.25 93 ARG A CA 1
ATOM 728 C C . ARG A 1 93 ? -19.219 -5.153 42.197 1.00 96.25 93 ARG A C 1
ATOM 730 O O . ARG A 1 93 ? -18.653 -4.816 41.161 1.00 96.25 93 ARG A O 1
ATOM 737 N N . ASP A 1 94 ? -18.773 -6.119 42.995 1.00 96.81 94 ASP A N 1
ATOM 738 C CA . ASP A 1 94 ? -17.576 -6.916 42.710 1.00 96.81 94 ASP A CA 1
ATOM 739 C C . ASP A 1 94 ? -17.773 -7.814 41.477 1.00 96.81 94 ASP A C 1
ATOM 741 O O . ASP A 1 94 ? -16.938 -7.826 40.574 1.00 96.81 94 ASP A O 1
ATOM 745 N N . GLU A 1 95 ? -18.920 -8.489 41.367 1.00 97.44 95 GLU A N 1
ATOM 746 C CA . GLU A 1 95 ? -19.251 -9.306 40.193 1.00 97.44 95 GLU A CA 1
ATOM 747 C C . GLU A 1 95 ? -19.343 -8.470 38.909 1.00 97.44 95 GLU A C 1
ATOM 749 O O . GLU A 1 95 ? -18.774 -8.852 37.882 1.00 97.44 95 GLU A O 1
ATOM 754 N N . PHE A 1 96 ? -19.958 -7.283 38.967 1.00 97.06 96 PHE A N 1
ATOM 755 C CA . PHE A 1 96 ? -19.932 -6.336 37.847 1.00 97.06 96 PHE A CA 1
ATOM 756 C C . PHE A 1 96 ? -18.504 -5.910 37.485 1.00 97.06 96 PHE A C 1
ATOM 758 O O . PHE A 1 96 ? -18.181 -5.824 36.300 1.00 97.06 96 PHE A O 1
ATOM 765 N N . GLY A 1 97 ? -17.639 -5.687 38.478 1.00 97.38 97 GLY A N 1
ATOM 766 C CA . GLY A 1 97 ? -16.222 -5.392 38.261 1.00 97.38 97 GLY A CA 1
ATOM 767 C C . GLY A 1 97 ? -15.513 -6.503 37.485 1.00 97.38 97 GLY A C 1
ATOM 768 O O . GLY A 1 97 ? -14.888 -6.236 36.460 1.00 97.38 97 GLY A O 1
ATOM 769 N N . LYS A 1 98 ? -15.689 -7.761 37.904 1.00 97.88 98 LYS A N 1
ATOM 770 C CA . LYS A 1 98 ? -15.092 -8.926 37.230 1.00 97.88 98 LYS A CA 1
ATOM 771 C C . LYS A 1 98 ? -15.604 -9.099 35.801 1.00 97.88 98 LYS A C 1
ATOM 773 O O . LYS A 1 98 ? -14.838 -9.484 34.920 1.00 97.88 98 LYS A O 1
ATOM 778 N N . ILE A 1 99 ? -16.894 -8.868 35.553 1.00 97.31 99 ILE A N 1
ATOM 779 C CA . ILE A 1 99 ? -17.472 -8.960 34.202 1.00 97.31 99 ILE A CA 1
ATOM 780 C C . ILE A 1 99 ? -16.878 -7.876 33.298 1.00 97.31 99 ILE A C 1
ATOM 782 O O . ILE A 1 99 ? -16.398 -8.204 32.214 1.00 97.31 99 ILE A O 1
ATOM 786 N N . LEU A 1 100 ? -16.833 -6.625 33.764 1.00 97.00 100 LEU A N 1
ATOM 787 C CA . LEU A 1 100 ? -16.241 -5.512 33.017 1.00 97.00 100 LEU A CA 1
ATOM 788 C C . LEU A 1 100 ? -14.761 -5.744 32.713 1.00 97.00 100 LEU A C 1
ATOM 790 O O . LEU A 1 100 ? -14.290 -5.428 31.622 1.00 97.00 100 LEU A O 1
ATOM 794 N N . GLU A 1 101 ? -14.015 -6.307 33.661 1.00 96.88 101 GLU A N 1
ATOM 795 C CA . GLU A 1 101 ? -12.604 -6.611 33.458 1.00 96.88 101 GLU A CA 1
ATOM 796 C C . GLU A 1 101 ? -12.412 -7.716 32.413 1.00 96.88 101 GLU A C 1
ATOM 798 O O . GLU A 1 101 ? -11.626 -7.541 31.483 1.00 96.88 101 GLU A O 1
ATOM 803 N N . ARG A 1 102 ? -13.191 -8.805 32.473 1.00 96.88 102 ARG A N 1
ATOM 804 C CA . ARG A 1 102 ? -13.167 -9.859 31.441 1.00 96.88 102 ARG A CA 1
ATOM 805 C C . ARG A 1 102 ? -13.554 -9.331 30.062 1.00 96.88 102 ARG A C 1
ATOM 807 O O . ARG A 1 102 ? -12.887 -9.652 29.081 1.00 96.88 102 ARG A O 1
ATOM 814 N N . GLU A 1 103 ? -14.595 -8.508 29.982 1.00 95.62 103 GLU A N 1
ATOM 815 C CA . GLU A 1 103 ? -15.019 -7.875 28.732 1.00 95.62 103 GLU A CA 1
ATOM 816 C C . GLU A 1 103 ? -13.896 -6.998 28.168 1.00 95.62 103 GLU A C 1
ATOM 818 O O . GLU A 1 103 ? -13.495 -7.165 27.015 1.00 95.62 103 GLU A O 1
ATOM 823 N N . ARG A 1 104 ? -13.303 -6.138 29.004 1.00 97.31 104 ARG A N 1
ATOM 824 C CA . ARG A 1 104 ? -12.181 -5.278 28.619 1.00 97.31 104 ARG A CA 1
ATOM 825 C C . ARG A 1 104 ? -10.976 -6.084 28.137 1.00 97.31 104 ARG A C 1
ATOM 827 O O . ARG A 1 104 ? -10.396 -5.720 27.116 1.00 97.31 104 ARG A O 1
ATOM 834 N N . MET A 1 105 ? -10.611 -7.163 28.829 1.00 96.94 105 MET A N 1
ATOM 835 C CA . MET A 1 105 ? -9.505 -8.038 28.429 1.00 96.94 105 MET A CA 1
ATOM 836 C C . MET A 1 105 ? -9.794 -8.730 27.096 1.00 96.94 105 MET A C 1
ATOM 838 O O . MET A 1 105 ? -8.978 -8.647 26.183 1.00 96.94 105 MET A O 1
ATOM 842 N N . SER A 1 106 ? -10.984 -9.313 26.930 1.00 96.00 106 SER A N 1
ATOM 843 C CA . SER A 1 106 ? -11.379 -9.979 25.680 1.00 96.00 106 SER A CA 1
ATOM 844 C C . SER A 1 106 ? -11.414 -9.018 24.485 1.00 96.00 106 SER A C 1
ATOM 846 O O . SER A 1 106 ? -10.940 -9.351 23.396 1.00 96.00 106 SER A O 1
ATOM 848 N N . SER A 1 107 ? -11.908 -7.797 24.702 1.00 96.31 107 SER A N 1
ATOM 849 C CA . SER A 1 107 ? -11.944 -6.734 23.702 1.00 96.31 107 SER A CA 1
ATOM 850 C C . SER A 1 107 ? -10.533 -6.276 23.337 1.00 96.31 107 SER A C 1
ATOM 852 O O . SER A 1 107 ? -10.201 -6.169 22.158 1.00 96.31 107 SER A O 1
ATOM 854 N N . ASN A 1 108 ? -9.657 -6.096 24.329 1.00 97.06 108 ASN A N 1
ATOM 855 C CA . ASN A 1 108 ? -8.263 -5.725 24.101 1.00 97.06 108 ASN A CA 1
ATOM 856 C C . ASN A 1 108 ? -7.493 -6.821 23.342 1.00 97.06 108 ASN A C 1
ATOM 858 O O . ASN A 1 108 ? -6.787 -6.535 22.376 1.00 97.06 108 ASN A O 1
ATOM 862 N N . GLU A 1 109 ? -7.682 -8.088 23.702 1.00 97.00 109 GLU A N 1
ATOM 863 C CA . GLU A 1 109 ? -7.113 -9.223 22.972 1.00 97.00 109 GLU A CA 1
ATOM 864 C C . GLU A 1 109 ? -7.648 -9.317 21.538 1.00 97.00 109 GLU A C 1
ATOM 866 O O . GLU A 1 109 ? -6.906 -9.652 20.610 1.00 97.00 109 GLU A O 1
ATOM 871 N N . HIS A 1 110 ? -8.940 -9.048 21.326 1.00 97.56 110 HIS A N 1
ATOM 872 C CA . HIS A 1 110 ? -9.525 -9.012 19.989 1.00 97.56 110 HIS A CA 1
ATOM 873 C C . HIS A 1 110 ? -8.929 -7.874 19.155 1.00 97.56 110 HIS A C 1
ATOM 875 O O . HIS A 1 110 ? -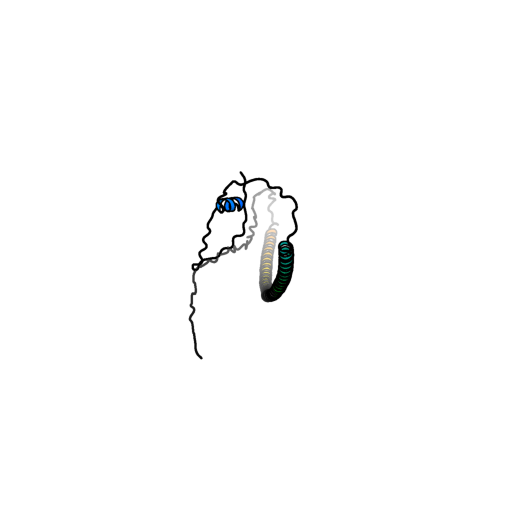8.480 -8.118 18.034 1.00 97.56 110 HIS A O 1
ATOM 881 N N . LEU A 1 111 ? -8.841 -6.671 19.726 1.00 97.56 111 LEU A N 1
ATOM 882 C CA . LEU A 1 111 ? -8.211 -5.505 19.112 1.00 97.56 111 LEU A CA 1
ATOM 883 C C . LEU A 1 111 ? -6.747 -5.787 18.757 1.00 97.56 111 LEU A C 1
ATOM 885 O O . LEU A 1 111 ? -6.333 -5.568 17.623 1.00 97.56 111 LEU A O 1
ATOM 889 N N . THR A 1 112 ? -5.976 -6.342 19.690 1.00 98.00 112 THR A N 1
ATOM 890 C CA . THR A 1 112 ? -4.567 -6.691 19.474 1.00 98.00 112 THR A CA 1
ATOM 891 C C . THR A 1 112 ? -4.422 -7.687 18.323 1.00 98.00 112 THR A C 1
ATOM 893 O O . THR A 1 112 ? -3.594 -7.497 17.431 1.00 98.00 112 THR A O 1
ATOM 896 N N . ARG A 1 113 ? -5.271 -8.721 18.275 1.00 97.56 113 ARG A N 1
ATOM 897 C CA . ARG A 1 113 ? -5.283 -9.687 17.166 1.00 97.56 113 ARG A CA 1
ATOM 898 C C . ARG A 1 113 ? -5.697 -9.052 15.838 1.00 97.56 113 ARG A C 1
ATOM 900 O O . ARG A 1 113 ? -5.129 -9.409 14.811 1.00 97.56 113 ARG A O 1
ATOM 907 N N . ALA A 1 114 ? -6.669 -8.142 15.833 1.00 97.38 114 ALA A N 1
ATOM 908 C CA . ALA A 1 114 ? -7.092 -7.430 14.629 1.00 97.38 114 ALA A CA 1
ATOM 909 C C . ALA A 1 114 ? -5.957 -6.558 14.068 1.00 97.38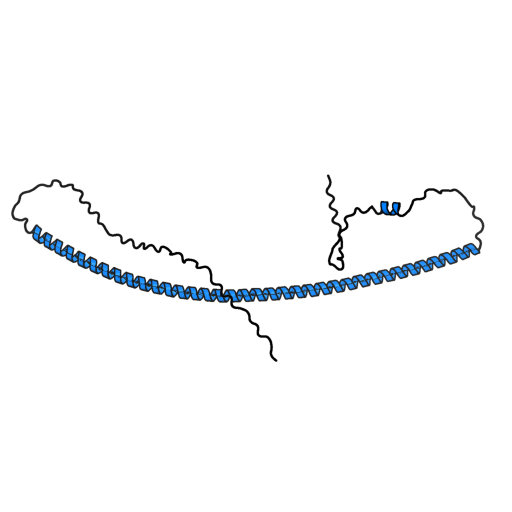 114 ALA A C 1
ATOM 911 O O . ALA A 1 114 ? -5.618 -6.695 12.895 1.00 97.38 114 ALA A O 1
ATOM 912 N N . ILE A 1 115 ? -5.290 -5.778 14.926 1.00 97.75 115 ILE A N 1
ATOM 913 C CA . ILE A 1 115 ? -4.144 -4.936 14.549 1.00 97.75 115 ILE A CA 1
ATOM 914 C C . ILE A 1 115 ? -3.019 -5.778 13.941 1.00 97.75 115 ILE A C 1
ATOM 916 O O . ILE A 1 115 ? -2.437 -5.401 12.927 1.00 97.75 115 ILE A O 1
ATOM 920 N N . LEU A 1 116 ? -2.691 -6.924 14.545 1.00 97.81 116 LEU A N 1
ATOM 921 C CA . LEU A 1 116 ? -1.633 -7.794 14.026 1.00 97.81 116 LEU A CA 1
ATOM 922 C C . LEU A 1 116 ? -1.979 -8.364 12.646 1.00 97.81 116 LEU A C 1
ATOM 924 O O . LEU A 1 116 ? -1.111 -8.401 11.775 1.00 97.81 116 LEU A O 1
ATOM 928 N N . ARG A 1 117 ? -3.236 -8.768 12.426 1.00 97.31 117 ARG A N 1
ATOM 929 C CA . ARG A 1 117 ? -3.694 -9.248 11.113 1.00 97.31 117 ARG A CA 1
ATOM 930 C C . ARG A 1 117 ? -3.648 -8.148 10.060 1.00 97.31 117 ARG A C 1
ATOM 932 O O . ARG A 1 117 ? -3.168 -8.397 8.961 1.00 97.31 117 ARG A O 1
ATOM 939 N N . GLU A 1 118 ? -4.097 -6.944 10.400 1.00 96.75 118 GLU A N 1
ATOM 940 C CA . GLU A 1 118 ? -4.057 -5.792 9.496 1.00 96.75 118 GLU A CA 1
ATOM 941 C C . GLU A 1 118 ? -2.614 -5.439 9.112 1.00 96.75 118 GLU A C 1
ATOM 943 O O . GLU A 1 118 ? -2.295 -5.289 7.932 1.00 96.75 118 GLU A O 1
ATOM 948 N N . ARG A 1 119 ? -1.705 -5.390 10.092 1.00 97.56 119 ARG A N 1
ATOM 949 C CA . ARG A 1 119 ? -0.274 -5.163 9.845 1.00 97.56 119 ARG A CA 1
ATOM 950 C C . ARG A 1 119 ? 0.349 -6.240 8.958 1.00 97.56 119 ARG A C 1
ATOM 952 O O . ARG A 1 119 ? 1.137 -5.913 8.080 1.00 97.56 119 ARG A O 1
ATOM 959 N N . ALA A 1 120 ? 0.002 -7.509 9.166 1.00 97.00 120 ALA A N 1
ATOM 960 C CA . ALA A 1 120 ? 0.493 -8.594 8.322 1.00 97.00 120 ALA A CA 1
ATOM 961 C C . ALA A 1 120 ? -0.019 -8.475 6.875 1.00 97.00 120 ALA A C 1
ATOM 963 O O . ALA A 1 120 ? 0.778 -8.567 5.945 1.00 97.00 120 ALA A O 1
ATOM 964 N N . ALA A 1 121 ? -1.316 -8.211 6.688 1.00 96.81 121 ALA A N 1
ATOM 965 C CA . ALA A 1 121 ? -1.922 -8.063 5.364 1.00 96.81 121 ALA A CA 1
ATOM 966 C C . ALA A 1 121 ? -1.339 -6.864 4.596 1.00 96.81 121 ALA A C 1
ATOM 968 O O . ALA A 1 121 ? -0.920 -6.994 3.447 1.00 96.81 121 ALA A O 1
ATOM 969 N N . THR A 1 122 ? -1.247 -5.705 5.254 1.00 96.00 122 THR A N 1
ATOM 970 C CA . THR A 1 122 ? -0.663 -4.488 4.664 1.00 96.00 122 THR A CA 1
ATOM 971 C C . THR A 1 122 ? 0.805 -4.668 4.287 1.00 96.00 122 THR A C 1
ATOM 973 O O . THR A 1 122 ? 1.224 -4.224 3.218 1.00 96.00 122 THR A O 1
ATOM 976 N N . GLU A 1 123 ? 1.598 -5.349 5.116 1.00 96.50 123 GLU A N 1
ATOM 977 C CA . GLU A 1 123 ? 2.998 -5.634 4.799 1.00 96.50 123 GLU A CA 1
ATOM 978 C C . GLU A 1 123 ? 3.136 -6.648 3.651 1.00 96.50 123 GLU A C 1
ATOM 980 O O . GLU A 1 123 ? 4.004 -6.476 2.794 1.00 96.50 123 GLU A O 1
ATOM 985 N N . GLU A 1 124 ? 2.273 -7.664 3.571 1.00 96.62 124 GLU A N 1
ATOM 986 C CA . GLU A 1 124 ? 2.255 -8.611 2.449 1.00 96.62 124 GLU A CA 1
ATOM 987 C C . GLU A 1 124 ? 1.942 -7.904 1.120 1.00 96.62 124 GLU A C 1
ATOM 989 O O . GLU A 1 124 ? 2.662 -8.079 0.128 1.00 96.62 124 GLU A O 1
ATOM 994 N N . GLU A 1 125 ? 0.922 -7.042 1.103 1.00 95.94 125 GLU A N 1
ATOM 995 C CA . GLU A 1 125 ? 0.594 -6.211 -0.057 1.00 95.94 125 GLU A CA 1
ATOM 996 C C . GLU A 1 125 ? 1.751 -5.278 -0.430 1.00 95.94 125 GLU A C 1
ATOM 998 O O . GLU A 1 125 ? 2.122 -5.187 -1.606 1.00 95.94 125 GLU A O 1
ATOM 1003 N N . ARG A 1 126 ? 2.387 -4.643 0.563 1.00 97.50 126 ARG A N 1
ATOM 1004 C CA . ARG A 1 126 ? 3.555 -3.777 0.355 1.00 97.50 126 ARG A CA 1
ATOM 1005 C C . ARG A 1 126 ? 4.725 -4.544 -0.260 1.00 97.50 126 ARG A C 1
ATOM 1007 O O . ARG A 1 126 ? 5.348 -4.055 -1.202 1.00 97.50 126 ARG A O 1
ATOM 1014 N N . GLN A 1 127 ? 5.019 -5.751 0.222 1.00 97.50 127 GLN A N 1
ATOM 1015 C CA . GLN A 1 127 ? 6.076 -6.600 -0.334 1.00 97.50 127 GLN A CA 1
ATOM 1016 C C . GLN A 1 127 ? 5.759 -7.042 -1.760 1.00 97.50 127 GLN A C 1
ATOM 1018 O O . GLN A 1 127 ? 6.642 -7.035 -2.622 1.00 97.50 127 GLN A O 1
ATOM 1023 N N . LYS A 1 128 ? 4.505 -7.400 -2.040 1.00 97.94 128 LYS A N 1
ATOM 1024 C CA . LYS A 1 128 ? 4.060 -7.754 -3.390 1.00 97.94 128 LYS A CA 1
ATOM 1025 C C . LYS A 1 128 ? 4.212 -6.572 -4.349 1.00 97.94 128 LYS A C 1
ATOM 1027 O O . LYS A 1 128 ? 4.801 -6.733 -5.418 1.00 97.94 128 LYS A O 1
ATOM 1032 N N . ALA A 1 129 ? 3.766 -5.382 -3.947 1.00 97.75 129 ALA A N 1
ATOM 1033 C CA . ALA A 1 129 ? 3.955 -4.152 -4.711 1.00 97.75 129 ALA A CA 1
ATOM 1034 C C . ALA A 1 129 ? 5.444 -3.854 -4.947 1.00 97.75 129 ALA A C 1
ATOM 1036 O O . ALA A 1 129 ? 5.845 -3.550 -6.069 1.00 97.75 129 ALA A O 1
ATOM 1037 N N . GLN A 1 130 ? 6.288 -4.031 -3.926 1.00 97.56 130 GLN A N 1
ATOM 1038 C CA . GLN A 1 130 ? 7.733 -3.841 -4.047 1.00 97.56 130 GLN A CA 1
ATOM 1039 C C . GLN A 1 130 ? 8.372 -4.811 -5.055 1.00 97.56 130 GLN A C 1
ATOM 1041 O O . GLN A 1 130 ? 9.262 -4.412 -5.806 1.00 97.56 130 GLN A O 1
ATOM 1046 N N . ARG A 1 131 ? 7.930 -6.074 -5.110 1.00 97.50 131 ARG A N 1
ATOM 1047 C CA . ARG A 1 131 ? 8.417 -7.048 -6.105 1.00 97.50 131 ARG A CA 1
ATOM 1048 C C . ARG A 1 131 ? 8.059 -6.625 -7.527 1.00 97.50 131 ARG A C 1
ATOM 1050 O O . ARG A 1 131 ? 8.926 -6.662 -8.395 1.00 97.50 131 ARG A O 1
ATOM 1057 N N . PHE A 1 132 ? 6.825 -6.176 -7.755 1.00 97.69 132 PHE A N 1
ATOM 1058 C CA . PHE A 1 132 ? 6.419 -5.670 -9.068 1.00 97.69 132 PHE A CA 1
ATOM 1059 C C . PHE A 1 132 ? 7.165 -4.395 -9.458 1.00 97.69 132 PHE A C 1
ATOM 1061 O O . PHE A 1 132 ? 7.600 -4.283 -10.598 1.00 97.69 132 PHE A O 1
ATOM 1068 N N . ALA A 1 133 ? 7.391 -3.474 -8.518 1.00 98.06 133 ALA A N 1
ATOM 1069 C CA . ALA A 1 133 ? 8.194 -2.280 -8.772 1.00 98.06 133 ALA A CA 1
ATOM 1070 C C . ALA A 1 133 ? 9.614 -2.643 -9.239 1.00 98.06 133 ALA A C 1
ATOM 1072 O O . ALA A 1 133 ? 10.090 -2.101 -10.231 1.00 98.06 133 ALA A O 1
ATOM 1073 N N . ARG A 1 134 ? 10.258 -3.630 -8.598 1.00 97.75 134 ARG A N 1
ATOM 1074 C CA . ARG A 1 134 ? 11.580 -4.122 -9.027 1.00 97.75 134 ARG A CA 1
ATOM 1075 C C . ARG A 1 134 ? 11.559 -4.719 -10.433 1.00 97.75 134 ARG A C 1
ATOM 1077 O O . ARG A 1 134 ? 12.457 -4.430 -11.216 1.00 97.75 134 ARG A O 1
ATOM 1084 N N . GLN A 1 135 ? 10.544 -5.519 -10.758 1.00 98.25 135 GLN A N 1
ATOM 1085 C CA . GLN A 1 135 ? 10.393 -6.090 -12.101 1.00 98.25 135 GLN A CA 1
ATOM 1086 C C . GLN A 1 135 ? 10.192 -5.004 -13.161 1.00 98.25 135 GLN A C 1
ATOM 1088 O O . GLN A 1 135 ? 10.786 -5.079 -14.233 1.00 98.25 135 GLN A O 1
ATOM 1093 N N . LEU A 1 136 ? 9.386 -3.983 -12.862 1.00 98.19 136 LEU A N 1
ATOM 1094 C CA . LEU A 1 136 ? 9.183 -2.848 -13.760 1.00 98.19 136 LEU A CA 1
ATOM 1095 C C . LEU A 1 136 ? 10.478 -2.066 -13.972 1.00 98.19 136 LEU A C 1
ATOM 1097 O O . LEU A 1 136 ? 10.836 -1.802 -15.112 1.00 98.19 136 LEU A O 1
ATOM 1101 N N . GLU A 1 137 ? 11.231 -1.777 -12.910 1.00 97.81 137 GLU A N 1
ATOM 1102 C CA . GLU A 1 137 ? 12.532 -1.118 -13.048 1.00 97.81 137 GLU A CA 1
ATOM 1103 C C . GLU A 1 137 ? 13.521 -1.933 -13.889 1.00 97.81 137 GLU A C 1
ATOM 1105 O O . GLU A 1 137 ? 14.299 -1.371 -14.658 1.00 97.81 137 GLU A O 1
ATOM 1110 N N . GLU A 1 138 ? 13.545 -3.257 -13.730 1.00 98.12 138 GLU A N 1
ATOM 1111 C CA . GLU A 1 138 ? 14.389 -4.135 -14.539 1.00 98.12 138 GLU A CA 1
ATOM 1112 C C . GLU A 1 138 ? 13.982 -4.089 -16.014 1.00 98.12 138 GLU A C 1
ATOM 1114 O O . GLU A 1 138 ? 14.838 -3.878 -16.875 1.00 98.12 138 GLU A O 1
ATOM 1119 N N . LYS A 1 139 ? 12.677 -4.158 -16.301 1.00 98.31 139 LYS A N 1
ATOM 1120 C CA . LYS A 1 139 ? 12.140 -4.005 -17.659 1.00 98.31 139 LYS A CA 1
ATOM 1121 C C . LYS A 1 139 ? 12.446 -2.635 -18.257 1.00 98.31 139 LYS A C 1
ATOM 1123 O O . LYS A 1 139 ? 12.850 -2.559 -19.415 1.00 98.31 139 LYS A O 1
ATOM 1128 N N . ASP A 1 140 ? 12.355 -1.569 -17.471 1.00 98.06 140 ASP A N 1
ATOM 1129 C CA . ASP A 1 140 ? 12.735 -0.222 -17.901 1.00 98.06 140 ASP A CA 1
ATOM 1130 C C . ASP A 1 140 ? 14.236 -0.121 -18.199 1.00 98.06 140 ASP A C 1
ATOM 1132 O O . ASP A 1 140 ? 14.642 0.565 -19.140 1.00 98.06 140 ASP A O 1
ATOM 1136 N N . ARG A 1 141 ? 15.091 -0.804 -17.424 1.00 98.31 141 ARG A N 1
ATOM 1137 C CA . ARG A 1 141 ? 16.534 -0.875 -17.707 1.00 98.31 141 ARG A CA 1
ATOM 1138 C C . ARG A 1 141 ? 16.814 -1.658 -18.990 1.00 98.31 141 ARG A C 1
ATOM 1140 O O . ARG A 1 141 ? 17.664 -1.228 -19.766 1.00 98.31 141 ARG A O 1
ATOM 1147 N N . GLU A 1 142 ? 16.128 -2.775 -19.222 1.00 98.12 142 GLU A N 1
ATOM 1148 C CA . GLU A 1 142 ? 16.226 -3.548 -20.470 1.00 98.12 142 GLU A CA 1
ATOM 1149 C C . GLU A 1 142 ? 15.810 -2.702 -21.679 1.00 98.12 142 GLU A C 1
ATOM 1151 O O . GLU A 1 142 ? 16.577 -2.577 -22.635 1.00 98.12 142 GLU A O 1
ATOM 1156 N N . LEU A 1 143 ? 14.650 -2.043 -21.609 1.00 98.12 143 LEU A N 1
ATOM 1157 C CA . LEU A 1 143 ? 14.162 -1.156 -22.667 1.00 98.12 143 LEU A CA 1
ATOM 1158 C C . LEU A 1 143 ? 15.148 -0.023 -22.959 1.00 98.12 143 LEU A C 1
ATOM 1160 O O . LEU A 1 143 ? 15.503 0.191 -24.114 1.00 98.12 143 LEU A O 1
ATOM 1164 N N . LYS A 1 144 ? 15.692 0.631 -21.926 1.00 98.31 144 LYS A N 1
ATOM 1165 C CA . LYS A 1 144 ? 16.711 1.679 -22.102 1.00 98.31 144 LYS A CA 1
ATOM 1166 C C . LYS A 1 144 ? 17.968 1.181 -22.815 1.00 98.31 144 LYS A C 1
ATOM 1168 O O . LYS A 1 144 ? 18.544 1.930 -23.602 1.00 98.31 144 LYS A O 1
ATOM 1173 N N . LYS A 1 145 ? 18.407 -0.059 -22.563 1.00 98.50 145 LYS A N 1
ATOM 1174 C CA . LYS A 1 145 ? 19.549 -0.656 -23.278 1.00 98.50 145 LYS A CA 1
ATOM 1175 C C . LYS A 1 145 ? 19.227 -0.861 -24.756 1.00 98.50 145 LYS A C 1
ATOM 1177 O O . LYS A 1 145 ? 20.053 -0.525 -25.600 1.00 98.50 145 LYS A O 1
ATOM 1182 N N . HIS A 1 146 ? 18.038 -1.375 -25.069 1.00 98.19 146 HIS A N 1
ATOM 1183 C CA . HIS A 1 146 ? 17.597 -1.540 -26.454 1.00 98.19 146 HIS A CA 1
ATOM 1184 C C . HIS A 1 146 ? 17.466 -0.196 -27.175 1.00 98.19 146 HIS A C 1
ATOM 1186 O O . HIS A 1 146 ? 17.977 -0.049 -28.282 1.00 98.19 146 HIS A O 1
ATOM 1192 N N . ASP A 1 147 ? 16.865 0.804 -26.533 1.00 98.06 147 ASP A N 1
ATOM 1193 C CA . ASP A 1 147 ? 16.745 2.154 -27.083 1.00 98.06 147 ASP A CA 1
ATOM 1194 C C . ASP A 1 147 ? 18.114 2.775 -27.368 1.00 98.06 147 ASP A C 1
ATOM 1196 O O . ASP A 1 147 ? 18.319 3.372 -28.426 1.00 98.06 147 ASP A O 1
ATOM 1200 N N . ALA A 1 148 ? 19.066 2.629 -26.441 1.00 98.19 148 ALA A N 1
ATOM 1201 C CA . ALA A 1 148 ? 20.434 3.101 -26.633 1.00 98.19 148 ALA A CA 1
ATOM 1202 C C . ALA A 1 148 ? 21.112 2.387 -27.809 1.00 98.19 148 ALA A C 1
ATOM 1204 O O . ALA A 1 148 ? 21.690 3.048 -28.669 1.00 98.19 148 ALA A O 1
ATOM 1205 N N . TYR A 1 149 ? 20.970 1.063 -27.894 1.00 98.25 149 TYR A N 1
ATOM 1206 C CA . TYR A 1 149 ? 21.522 0.267 -28.985 1.00 98.25 149 TYR A CA 1
ATOM 1207 C C . TYR A 1 149 ? 20.985 0.707 -30.353 1.00 98.25 149 TYR A C 1
ATOM 1209 O O 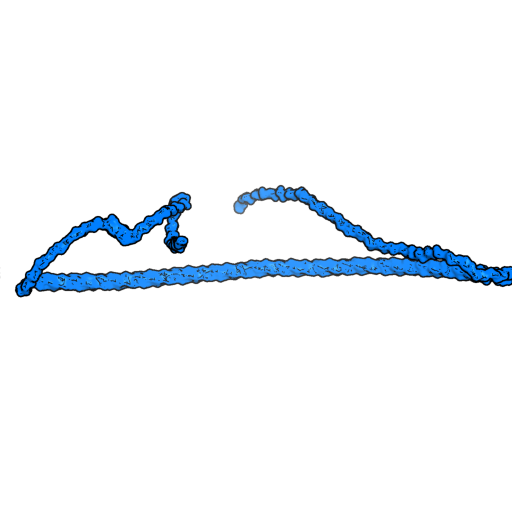. TYR A 1 149 ? 21.760 0.929 -31.281 1.00 98.25 149 TYR A O 1
ATOM 1217 N N . TYR A 1 150 ? 19.669 0.887 -30.495 1.00 97.38 150 TYR A N 1
ATOM 1218 C CA . TYR A 1 150 ? 19.089 1.319 -31.769 1.00 97.38 150 TYR A CA 1
ATOM 1219 C C . TYR A 1 150 ? 19.464 2.756 -32.131 1.00 97.38 150 TYR A C 1
ATOM 1221 O O . TYR A 1 150 ? 19.734 3.033 -33.300 1.00 97.38 150 TYR A O 1
ATOM 1229 N N . LYS A 1 151 ? 19.546 3.658 -31.147 1.00 98.19 151 LYS A N 1
ATOM 1230 C CA . LYS A 1 151 ? 20.068 5.015 -31.366 1.00 98.19 151 LYS A CA 1
ATOM 1231 C C . LYS A 1 151 ? 21.515 4.995 -31.847 1.00 98.19 151 LYS A C 1
ATOM 1233 O O . LYS A 1 151 ? 21.855 5.751 -32.747 1.00 98.19 151 LYS A O 1
ATOM 1238 N N . GLU A 1 152 ? 22.348 4.117 -31.298 1.00 97.38 152 GLU A N 1
ATOM 1239 C CA . GLU A 1 152 ? 23.736 3.960 -31.733 1.00 97.38 152 GLU A CA 1
ATOM 1240 C C . GLU A 1 152 ? 23.830 3.399 -33.160 1.00 97.38 152 GLU A C 1
ATOM 1242 O O . GLU A 1 152 ? 24.607 3.904 -33.970 1.00 97.38 152 GLU A O 1
ATOM 1247 N N . GLN A 1 153 ? 23.005 2.405 -33.513 1.00 97.44 153 GLN A N 1
ATOM 1248 C CA . GLN A 1 153 ? 22.955 1.893 -34.888 1.00 97.44 153 GLN A CA 1
ATOM 1249 C C . GLN A 1 153 ? 22.536 2.975 -35.887 1.00 97.44 153 GLN A C 1
ATOM 1251 O O . GLN A 1 153 ? 23.137 3.089 -36.958 1.00 97.44 153 GLN A O 1
ATOM 1256 N N . LEU A 1 154 ? 21.534 3.783 -35.529 1.00 97.00 154 LEU A N 1
ATOM 1257 C CA . LEU A 1 154 ? 21.111 4.928 -36.331 1.00 97.00 154 LEU A CA 1
ATOM 1258 C C . LEU A 1 154 ? 22.240 5.949 -36.470 1.00 97.00 154 LEU A C 1
ATOM 1260 O O . LEU A 1 154 ? 22.593 6.284 -37.595 1.00 97.00 154 LEU A O 1
ATOM 1264 N N . ALA A 1 155 ? 22.881 6.346 -35.370 1.00 97.38 155 ALA A N 1
ATOM 1265 C CA . ALA A 1 155 ? 23.997 7.290 -35.396 1.00 97.38 155 ALA A CA 1
ATOM 1266 C C . ALA A 1 155 ? 25.156 6.792 -36.276 1.00 97.38 155 ALA A C 1
ATOM 1268 O O . ALA A 1 155 ? 25.719 7.552 -37.059 1.00 97.38 155 ALA A O 1
ATOM 1269 N N . ARG A 1 156 ? 25.477 5.494 -36.225 1.00 96.81 156 ARG A N 1
ATOM 1270 C CA . ARG A 1 156 ? 26.518 4.888 -37.069 1.00 96.81 156 ARG A CA 1
ATOM 1271 C C . ARG A 1 156 ? 26.140 4.864 -38.553 1.00 96.81 156 ARG A C 1
ATOM 1273 O O . ARG A 1 156 ? 27.008 4.965 -39.424 1.00 96.81 156 ARG A O 1
ATOM 1280 N N . LEU A 1 157 ? 24.863 4.663 -38.871 1.00 96.25 157 LEU A N 1
ATOM 1281 C CA . LEU A 1 157 ? 24.360 4.759 -40.243 1.00 96.25 157 LEU A CA 1
ATOM 1282 C C . LEU A 1 157 ? 24.401 6.205 -40.740 1.00 96.25 157 LEU A C 1
ATOM 1284 O O . LEU A 1 157 ? 24.900 6.451 -41.838 1.00 96.25 157 LEU A O 1
ATOM 1288 N N . GLU A 1 158 ? 23.937 7.142 -39.920 1.00 95.31 158 GLU A N 1
ATOM 1289 C CA . GLU A 1 158 ? 23.965 8.577 -40.192 1.00 95.31 158 GLU A CA 1
ATOM 1290 C C . GLU A 1 158 ? 25.397 9.061 -40.423 1.00 95.31 158 GLU A C 1
ATOM 1292 O O . GLU A 1 158 ? 25.654 9.707 -41.436 1.00 95.31 158 GLU A O 1
ATOM 1297 N N . GLU A 1 159 ? 26.351 8.661 -39.580 1.00 96.38 159 GLU A N 1
ATOM 1298 C CA . GLU A 1 159 ? 27.767 8.999 -39.729 1.00 96.38 159 GLU A CA 1
ATOM 1299 C C . GLU A 1 159 ? 28.334 8.492 -41.059 1.00 96.38 159 GLU A C 1
ATOM 1301 O O . GLU A 1 159 ? 28.911 9.270 -41.822 1.00 96.38 159 GLU A O 1
ATOM 1306 N N . ARG A 1 160 ? 28.125 7.208 -41.387 1.00 96.31 160 ARG A N 1
ATOM 1307 C CA . ARG A 1 160 ? 28.576 6.656 -42.675 1.00 96.31 160 ARG A CA 1
ATOM 1308 C C . ARG A 1 160 ? 27.939 7.383 -43.856 1.00 96.31 160 ARG A C 1
ATOM 1310 O O . ARG A 1 160 ? 28.618 7.652 -44.845 1.00 96.31 160 ARG A O 1
ATOM 1317 N N . SER A 1 161 ? 26.653 7.719 -43.760 1.00 93.06 161 SER A N 1
ATOM 1318 C CA . SER A 1 161 ? 25.955 8.455 -44.815 1.00 93.06 161 SER A CA 1
ATOM 1319 C C . SER A 1 161 ? 26.496 9.881 -44.969 1.00 93.06 161 SER A C 1
ATOM 1321 O O . SER A 1 161 ? 26.736 10.329 -46.088 1.00 93.06 161 SER A O 1
ATOM 1323 N N . ALA A 1 162 ? 26.784 10.571 -43.864 1.00 95.81 162 ALA A N 1
ATOM 1324 C CA . ALA A 1 162 ? 27.346 11.915 -43.867 1.00 95.81 162 ALA A CA 1
ATOM 1325 C C . ALA A 1 162 ? 28.756 11.930 -44.469 1.00 95.81 162 ALA A C 1
ATOM 1327 O O . ALA A 1 162 ? 29.065 12.797 -45.286 1.00 95.81 162 ALA A O 1
ATOM 1328 N N . GLN A 1 163 ? 29.592 10.945 -44.124 1.00 93.19 163 GLN A N 1
ATOM 1329 C CA . GLN A 1 163 ? 30.916 10.771 -44.725 1.00 93.19 163 GLN A CA 1
ATOM 1330 C C . GLN A 1 163 ? 30.818 10.553 -46.239 1.00 93.19 163 GLN A C 1
ATOM 1332 O O . GLN A 1 163 ? 31.554 11.185 -46.997 1.00 93.19 163 GLN A O 1
ATOM 1337 N N . PHE A 1 164 ? 29.878 9.715 -46.688 1.00 94.88 164 PHE A N 1
ATOM 1338 C CA . PHE A 1 164 ? 29.644 9.475 -48.111 1.00 94.88 164 PHE A CA 1
ATOM 1339 C C . PHE A 1 164 ? 29.267 10.760 -48.861 1.00 94.88 164 PHE A C 1
ATOM 1341 O O . PHE A 1 164 ? 29.871 11.073 -49.891 1.00 94.88 164 PHE A O 1
ATOM 1348 N N . TYR A 1 165 ? 28.320 11.545 -48.335 1.00 94.38 165 TYR A N 1
ATOM 1349 C CA . TYR A 1 165 ? 27.940 12.821 -48.946 1.00 94.38 165 TYR A CA 1
ATOM 1350 C C . TYR A 1 165 ? 29.088 13.825 -48.946 1.00 94.38 165 TYR A C 1
ATOM 1352 O O . TYR A 1 165 ? 29.333 14.448 -49.975 1.00 94.38 165 TYR A O 1
ATOM 1360 N N . LYS A 1 166 ? 29.827 13.938 -47.838 1.00 95.00 166 LYS A N 1
ATOM 1361 C CA . LYS A 1 166 ? 30.977 14.837 -47.726 1.00 95.00 166 LYS A CA 1
ATOM 1362 C C . LYS A 1 166 ? 32.011 14.553 -48.814 1.00 95.00 166 LYS A C 1
ATOM 1364 O O . LYS A 1 166 ? 32.301 15.444 -49.610 1.00 95.00 166 LYS A O 1
ATOM 1369 N N . VAL A 1 167 ? 32.486 13.310 -48.916 1.00 95.94 167 VAL A N 1
ATOM 1370 C CA . VAL A 1 167 ? 33.485 12.918 -49.927 1.00 95.94 167 VAL A CA 1
ATOM 1371 C C . VAL A 1 167 ? 32.963 13.172 -51.338 1.00 95.94 167 VAL A C 1
ATOM 1373 O O . VAL A 1 167 ? 33.683 13.701 -52.181 1.00 95.94 167 VAL A O 1
ATOM 1376 N N . THR A 1 168 ? 31.694 12.854 -51.590 1.00 92.06 168 THR A N 1
ATOM 1377 C CA . THR A 1 168 ? 31.072 13.069 -52.898 1.00 92.06 168 THR A CA 1
ATOM 1378 C C . THR A 1 168 ? 31.043 14.558 -53.257 1.00 92.06 168 THR A C 1
ATOM 1380 O O . THR A 1 168 ? 31.468 14.942 -54.345 1.00 92.06 168 THR A O 1
ATOM 1383 N N . THR A 1 169 ? 30.608 15.423 -52.336 1.00 93.56 169 THR A N 1
ATOM 1384 C CA . THR A 1 169 ? 30.597 16.878 -52.552 1.00 93.56 169 THR A CA 1
ATOM 1385 C C . THR A 1 169 ? 31.998 17.462 -52.718 1.00 93.56 169 THR A C 1
ATOM 1387 O O . THR A 1 169 ? 32.190 18.310 -53.583 1.00 93.56 169 THR A O 1
ATOM 1390 N N . GLU A 1 170 ? 32.988 16.980 -51.963 1.00 94.12 170 GLU A N 1
ATOM 1391 C CA . GLU A 1 170 ? 34.388 17.399 -52.098 1.00 94.12 170 GLU A CA 1
ATOM 1392 C C . GLU A 1 170 ? 34.965 17.016 -53.467 1.00 94.12 170 GLU A C 1
ATOM 1394 O O . GLU A 1 170 ? 35.644 17.827 -54.096 1.00 94.12 170 GLU A O 1
ATOM 1399 N N . GLN A 1 171 ? 34.666 15.813 -53.970 1.00 94.62 171 GLN A N 1
ATOM 1400 C CA . GLN A 1 171 ? 35.087 15.381 -55.306 1.00 94.62 171 GLN A CA 1
ATOM 1401 C C . GLN A 1 171 ? 34.457 16.236 -56.411 1.00 94.62 171 GLN A C 1
ATOM 1403 O O . GLN A 1 171 ? 35.170 16.678 -57.314 1.00 94.62 171 GLN A O 1
ATOM 1408 N N . TYR A 1 172 ? 33.151 16.509 -56.328 1.00 94.25 172 TYR A N 1
ATOM 1409 C CA . TYR A 1 172 ? 32.471 17.394 -57.278 1.00 94.25 172 TYR A CA 1
ATOM 1410 C C . 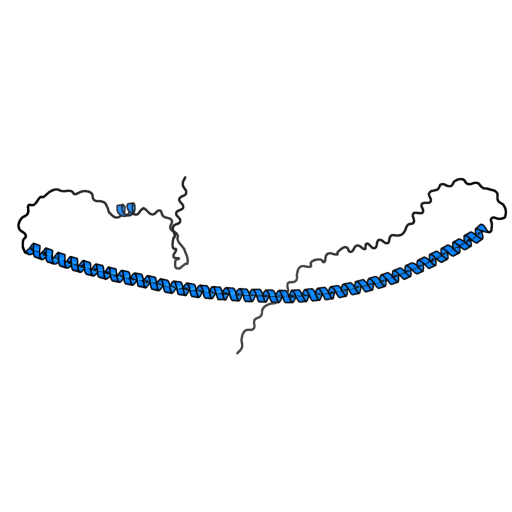TYR A 1 172 ? 33.038 18.812 -57.241 1.00 94.25 172 TYR A C 1
ATOM 1412 O O . TYR A 1 172 ? 33.320 19.377 -58.296 1.00 94.25 172 TYR A O 1
ATOM 1420 N N . GLN A 1 173 ? 33.242 19.369 -56.044 1.00 94.94 173 GLN A N 1
ATOM 1421 C CA . GLN A 1 173 ? 33.805 20.706 -55.886 1.00 94.94 173 GLN A CA 1
ATOM 1422 C C . GLN A 1 173 ? 35.213 20.777 -56.475 1.00 94.94 173 GLN A C 1
ATOM 1424 O O . GLN A 1 173 ? 35.501 21.671 -57.263 1.00 94.94 173 GLN A O 1
ATOM 1429 N N . LYS A 1 174 ? 36.063 19.786 -56.187 1.00 95.88 174 LYS A N 1
ATOM 1430 C CA . LYS A 1 174 ? 37.419 19.715 -56.737 1.00 95.88 174 LYS A CA 1
ATOM 1431 C C . LYS A 1 174 ? 37.420 19.648 -58.266 1.00 95.88 174 LYS A C 1
ATOM 1433 O O . LYS A 1 174 ? 38.213 20.337 -58.901 1.00 95.88 174 LYS A O 1
ATOM 1438 N N . ALA A 1 175 ? 36.542 18.841 -58.862 1.00 93.69 175 ALA A N 1
ATOM 1439 C CA . ALA A 1 175 ? 36.413 18.765 -60.315 1.00 93.69 175 ALA A CA 1
ATOM 1440 C C . ALA A 1 175 ? 35.910 20.091 -60.914 1.00 93.69 175 ALA A C 1
ATOM 1442 O O . ALA A 1 175 ? 36.428 20.543 -61.934 1.00 93.69 175 ALA A O 1
ATOM 1443 N N . ALA A 1 176 ? 34.938 20.742 -60.268 1.00 93.12 176 ALA A N 1
ATOM 1444 C CA . ALA A 1 176 ? 34.439 22.052 -60.680 1.00 93.12 176 ALA A CA 1
ATOM 1445 C C . ALA A 1 176 ? 35.529 23.135 -60.603 1.00 93.12 176 ALA A C 1
ATOM 1447 O O . ALA A 1 176 ? 35.672 23.932 -61.535 1.00 93.12 176 ALA A O 1
ATOM 1448 N N . ASP A 1 177 ? 36.331 23.134 -59.537 1.00 94.38 177 ASP A N 1
ATOM 1449 C CA . ASP A 1 177 ? 37.461 24.046 -59.355 1.00 94.38 177 ASP A CA 1
ATOM 1450 C C . ASP A 1 177 ? 38.552 23.790 -60.404 1.00 94.38 177 ASP A C 1
ATOM 1452 O O . ASP A 1 177 ? 39.095 24.735 -60.975 1.00 94.38 177 ASP A O 1
ATOM 1456 N N . GLU A 1 178 ? 38.841 22.525 -60.727 1.00 94.12 178 GLU A N 1
ATOM 1457 C CA . GLU A 1 178 ? 39.812 22.165 -61.763 1.00 94.12 178 GLU A CA 1
ATOM 1458 C C . GLU A 1 178 ? 39.364 22.635 -63.154 1.00 94.12 178 GLU A C 1
ATOM 1460 O O . GLU A 1 178 ? 40.153 23.232 -63.890 1.00 94.12 178 GLU A O 1
ATOM 1465 N N . VAL A 1 179 ? 38.097 22.414 -63.516 1.00 93.19 179 VAL A N 1
ATOM 1466 C CA . VAL A 1 179 ? 37.530 22.909 -64.780 1.00 93.19 179 VAL A CA 1
ATOM 1467 C C . VAL A 1 179 ? 37.556 24.435 -64.821 1.00 93.19 179 VAL A C 1
ATOM 1469 O O . VAL A 1 179 ? 37.969 25.005 -65.829 1.00 93.19 179 VAL A O 1
ATOM 1472 N N . SER A 1 180 ? 37.198 25.098 -63.721 1.00 87.00 180 SER A N 1
ATOM 1473 C CA . SER A 1 180 ? 37.257 26.560 -63.610 1.00 87.00 180 SER A CA 1
ATOM 1474 C C . SER A 1 180 ? 38.689 27.081 -63.759 1.00 87.00 180 SER A C 1
ATOM 1476 O O . SER A 1 180 ? 38.921 28.064 -64.457 1.00 87.00 180 SER A O 1
ATOM 1478 N N . ALA A 1 181 ? 39.677 26.403 -63.173 1.00 91.19 181 ALA A N 1
ATOM 1479 C CA . ALA A 1 181 ? 41.087 26.757 -63.309 1.00 91.19 181 ALA A CA 1
ATOM 1480 C C . ALA A 1 181 ? 41.606 26.549 -64.741 1.00 91.19 181 ALA A C 1
ATOM 1482 O O . ALA A 1 181 ? 42.343 27.393 -65.255 1.00 91.19 181 ALA A O 1
ATOM 1483 N N . ARG A 1 182 ? 41.210 25.454 -65.409 1.00 88.38 182 ARG A N 1
ATOM 1484 C CA . ARG A 1 182 ? 41.523 25.211 -66.829 1.00 88.38 182 ARG A CA 1
ATOM 1485 C C . ARG A 1 182 ? 40.892 26.271 -67.726 1.00 88.38 182 ARG A C 1
ATOM 1487 O O . ARG A 1 182 ? 41.579 26.791 -68.598 1.00 88.38 182 ARG A O 1
ATOM 1494 N N . PHE A 1 183 ? 39.627 26.612 -67.483 1.00 86.44 183 PHE A N 1
ATOM 1495 C CA . PHE A 1 183 ? 38.915 27.670 -68.195 1.00 86.44 183 PHE A CA 1
ATOM 1496 C C . PHE A 1 183 ? 39.611 29.020 -68.013 1.00 86.44 183 PHE A C 1
ATOM 1498 O O . PHE A 1 183 ? 39.958 29.659 -68.996 1.00 86.44 183 PHE A O 1
ATOM 1505 N N . ASN A 1 184 ? 39.927 29.409 -66.775 1.00 87.12 184 ASN A N 1
ATOM 1506 C CA . ASN A 1 184 ? 40.650 30.651 -66.503 1.00 87.12 184 ASN A CA 1
ATOM 1507 C C . ASN A 1 184 ? 42.032 30.669 -67.170 1.00 87.12 184 ASN A C 1
ATOM 1509 O O . ASN A 1 184 ? 42.418 31.692 -67.714 1.00 87.12 184 ASN A O 1
ATOM 1513 N N . ARG A 1 185 ? 42.773 29.553 -67.192 1.00 81.44 185 ARG A N 1
ATOM 1514 C CA . ARG A 1 185 ? 44.060 29.473 -67.905 1.00 81.44 185 ARG A CA 1
ATOM 1515 C C . ARG A 1 185 ? 43.896 29.613 -69.421 1.00 81.44 185 ARG A C 1
ATOM 1517 O O . ARG A 1 185 ? 44.717 30.268 -70.049 1.00 81.44 185 ARG A O 1
ATOM 1524 N N . ALA A 1 186 ? 42.875 28.984 -69.999 1.00 78.50 186 ALA A N 1
ATOM 1525 C CA . ALA A 1 186 ? 42.601 29.064 -71.430 1.00 78.50 186 ALA A CA 1
ATOM 1526 C C . ALA A 1 186 ? 42.147 30.475 -71.839 1.00 78.50 186 ALA A C 1
ATOM 1528 O O . ALA A 1 186 ? 42.640 31.009 -72.823 1.00 78.50 186 ALA A O 1
ATOM 1529 N N . CYS A 1 187 ? 41.275 31.105 -71.051 1.00 69.81 187 CYS A N 1
ATOM 1530 C CA . CYS A 1 187 ? 40.752 32.439 -71.337 1.00 69.81 187 CYS A CA 1
ATOM 1531 C C . CYS A 1 187 ? 41.740 33.569 -71.003 1.00 69.81 187 CYS A C 1
ATOM 1533 O O . CYS A 1 187 ? 41.771 34.560 -71.718 1.00 69.81 187 CYS A O 1
ATOM 1535 N N . LEU A 1 188 ? 42.589 33.426 -69.978 1.00 58.12 188 LEU A N 1
ATOM 1536 C CA . LEU A 1 188 ? 43.656 34.396 -69.673 1.00 58.12 188 LEU A CA 1
ATOM 1537 C C . LEU A 1 188 ? 44.907 34.209 -70.554 1.00 58.12 188 LEU A C 1
ATOM 1539 O O . LEU A 1 188 ? 45.826 35.019 -70.488 1.00 58.12 188 LEU A O 1
ATOM 1543 N N . GLY A 1 189 ? 44.959 33.151 -71.371 1.00 51.72 189 GLY A N 1
ATOM 1544 C CA . GLY A 1 189 ? 46.000 32.932 -72.382 1.00 51.72 189 GLY A CA 1
ATOM 1545 C C . GLY A 1 189 ? 45.724 33.615 -73.728 1.00 51.72 189 GLY A C 1
ATOM 1546 O O . GLY A 1 189 ? 46.583 33.574 -74.605 1.00 51.72 189 GLY A O 1
ATOM 1547 N N . GLU A 1 190 ? 44.557 34.246 -73.894 1.00 49.41 190 GLU A N 1
ATOM 1548 C CA . GLU A 1 190 ? 44.163 34.983 -75.106 1.00 49.41 190 GLU A CA 1
ATOM 1549 C C . GLU A 1 190 ? 44.112 36.511 -74.911 1.00 49.41 190 GLU A C 1
ATOM 1551 O O . GLU A 1 190 ? 43.546 37.218 -75.739 1.00 49.41 190 GLU A O 1
ATOM 1556 N N . GLU A 1 191 ? 44.748 37.064 -73.872 1.00 50.16 191 GLU A N 1
ATOM 1557 C CA . GLU A 1 191 ? 44.807 38.526 -73.670 1.00 50.16 191 GLU A CA 1
ATOM 1558 C C . GLU A 1 191 ? 46.155 39.179 -74.021 1.00 50.16 191 GLU A C 1
ATOM 1560 O O . GLU A 1 191 ? 46.409 40.309 -73.623 1.00 50.16 191 GLU A O 1
ATOM 1565 N N . ASP A 1 192 ? 46.986 38.544 -74.857 1.00 49.75 192 ASP A N 1
ATOM 1566 C CA . ASP A 1 192 ? 48.231 39.155 -75.365 1.00 49.75 192 ASP A CA 1
ATOM 1567 C C . ASP A 1 192 ? 48.220 39.474 -76.868 1.00 49.75 192 ASP A C 1
ATOM 1569 O O . ASP A 1 192 ? 49.269 39.569 -77.507 1.00 49.75 192 ASP A O 1
ATOM 1573 N N . LYS A 1 193 ? 47.041 39.723 -77.457 1.00 51.81 193 LYS A N 1
ATOM 1574 C CA . LYS A 1 193 ? 46.936 40.469 -78.728 1.00 51.81 193 LYS A CA 1
ATOM 1575 C C . LYS A 1 193 ? 45.794 41.483 -78.709 1.00 51.81 193 LYS A C 1
ATOM 1577 O O . LYS A 1 193 ? 44.802 41.354 -79.410 1.00 51.81 193 LYS A O 1
ATOM 1582 N N . GLY A 1 194 ? 46.013 42.534 -77.923 1.00 49.84 194 GLY A N 1
ATOM 1583 C CA . GLY A 1 194 ? 45.632 43.905 -78.253 1.00 49.84 194 GLY A CA 1
ATOM 1584 C C . GLY A 1 194 ? 44.159 44.180 -78.536 1.00 49.84 194 GLY A C 1
ATOM 1585 O O . GLY A 1 194 ? 43.799 44.407 -79.684 1.00 49.84 194 GLY A O 1
ATOM 1586 N N . ILE A 1 195 ? 43.361 44.374 -77.484 1.00 45.47 195 ILE A N 1
ATOM 1587 C CA . ILE A 1 195 ? 42.288 45.374 -77.509 1.00 45.47 195 ILE A CA 1
ATOM 1588 C C . ILE A 1 195 ? 42.373 46.198 -76.224 1.00 45.47 195 ILE A C 1
ATOM 1590 O O . ILE A 1 195 ? 41.983 45.783 -75.141 1.00 45.47 195 ILE A O 1
ATOM 1594 N N . VAL A 1 196 ? 42.980 47.371 -76.399 1.00 44.59 196 VAL A N 1
ATOM 1595 C CA . VAL A 1 196 ? 42.647 48.664 -75.796 1.00 44.59 196 VAL A CA 1
ATOM 1596 C C . VAL A 1 196 ? 41.671 48.618 -74.619 1.00 44.59 196 VAL A C 1
ATOM 1598 O O . VAL A 1 196 ? 40.504 48.272 -74.768 1.00 44.59 196 VAL A O 1
ATOM 1601 N N . GLN A 1 197 ? 42.155 49.134 -73.488 1.00 48.38 197 GLN A N 1
ATOM 1602 C CA . GLN A 1 197 ? 41.393 49.747 -72.401 1.00 48.38 197 GLN A CA 1
ATOM 1603 C C . GLN A 1 197 ? 39.919 50.060 -72.734 1.00 48.38 197 GLN A C 1
ATOM 1605 O O . GLN A 1 197 ? 39.596 51.162 -73.183 1.00 48.38 197 GLN A O 1
ATOM 1610 N N . ILE A 1 198 ? 39.000 49.157 -72.390 1.00 48.09 198 ILE A N 1
ATOM 1611 C CA . ILE A 1 198 ? 37.624 49.554 -72.087 1.00 48.09 198 ILE A CA 1
ATOM 1612 C C . ILE A 1 198 ? 37.523 49.630 -70.573 1.00 48.09 198 ILE A C 1
ATOM 1614 O O . ILE A 1 198 ? 37.339 48.658 -69.849 1.00 48.09 198 ILE A O 1
ATOM 1618 N N . LYS A 1 199 ? 37.758 50.862 -70.129 1.00 44.62 199 LYS A N 1
ATOM 1619 C CA . LYS A 1 199 ? 37.594 51.385 -68.782 1.00 44.62 199 LYS A CA 1
ATOM 1620 C C . LYS A 1 199 ? 36.463 50.693 -68.018 1.00 44.62 199 LYS A C 1
ATOM 1622 O O . LYS A 1 199 ? 35.312 50.695 -68.441 1.00 44.62 199 LYS A O 1
ATOM 1627 N N . HIS A 1 200 ? 36.816 50.253 -66.815 1.00 50.16 200 HIS A N 1
ATOM 1628 C CA . HIS A 1 200 ? 36.051 50.440 -65.584 1.00 50.16 200 HIS A CA 1
ATOM 1629 C C . HIS A 1 200 ? 34.897 51.461 -65.735 1.00 50.16 200 HIS A C 1
ATOM 1631 O O . HIS A 1 200 ? 35.115 52.668 -65.606 1.00 50.16 200 HIS A O 1
ATOM 1637 N N . LYS A 1 201 ? 33.669 50.986 -65.986 1.00 44.47 201 LYS A N 1
ATOM 1638 C CA . LYS A 1 201 ? 32.431 51.573 -65.444 1.00 44.47 201 LYS A CA 1
ATOM 1639 C C . LYS A 1 201 ? 31.196 50.716 -65.738 1.00 44.47 201 LYS A C 1
ATOM 1641 O O . LYS A 1 201 ? 30.714 50.643 -66.858 1.00 44.47 201 LYS A O 1
ATOM 1646 N N . THR A 1 202 ? 30.657 50.195 -64.637 1.00 48.31 202 THR A N 1
ATOM 1647 C CA . THR A 1 202 ? 29.226 50.031 -64.357 1.00 48.31 202 THR A CA 1
ATOM 1648 C C . THR A 1 202 ? 28.459 48.978 -65.151 1.00 48.31 202 THR A C 1
ATOM 1650 O O . THR A 1 202 ? 27.837 49.289 -66.156 1.00 48.31 202 THR A O 1
ATOM 1653 N N . ILE A 1 203 ? 28.282 47.806 -64.535 1.00 43.50 203 ILE A N 1
ATOM 1654 C CA . ILE A 1 203 ? 26.922 47.299 -64.317 1.00 43.50 203 ILE A CA 1
ATOM 1655 C C . ILE A 1 203 ? 26.785 46.963 -62.834 1.00 43.50 203 ILE A C 1
ATOM 1657 O O . ILE A 1 203 ? 27.090 45.873 -62.359 1.00 43.50 203 ILE A O 1
ATOM 1661 N N . ASN A 1 204 ? 26.315 47.967 -62.100 1.00 49.88 204 ASN A N 1
ATOM 1662 C CA . ASN A 1 204 ? 25.558 47.758 -60.884 1.00 49.88 204 ASN A CA 1
ATOM 1663 C C . ASN A 1 204 ? 24.273 47.034 -61.320 1.00 49.88 204 ASN A C 1
ATOM 1665 O O . ASN A 1 204 ? 23.343 47.657 -61.822 1.00 49.88 204 ASN A O 1
ATOM 1669 N N . SER A 1 205 ? 24.255 45.709 -61.234 1.00 46.88 205 SER A N 1
ATOM 1670 C CA . SER A 1 205 ? 23.031 44.928 -61.368 1.00 46.88 205 SER A CA 1
ATOM 1671 C C . SER A 1 205 ? 23.102 43.793 -60.374 1.00 46.88 205 SER A C 1
ATOM 1673 O O . SER A 1 205 ? 23.809 42.808 -60.565 1.00 46.88 205 SER A O 1
ATOM 1675 N N . ASN A 1 206 ? 22.408 44.023 -59.265 1.00 49.38 206 ASN A N 1
ATOM 1676 C CA . ASN A 1 206 ? 21.646 43.071 -58.472 1.00 49.38 206 ASN A CA 1
ATOM 1677 C C . ASN A 1 206 ? 21.402 41.706 -59.147 1.00 49.38 206 ASN A C 1
ATOM 1679 O O . ASN A 1 206 ? 20.267 41.362 -59.461 1.00 49.38 206 ASN A O 1
ATOM 1683 N N . PHE A 1 207 ? 22.429 40.873 -59.300 1.00 41.19 207 PHE A N 1
ATOM 1684 C CA . PHE A 1 207 ? 22.226 39.444 -59.465 1.00 41.19 207 PHE A CA 1
ATOM 1685 C C . PHE A 1 207 ? 22.375 38.807 -58.098 1.00 41.19 207 PHE A C 1
ATOM 1687 O O . PHE A 1 207 ? 23.431 38.332 -57.684 1.00 41.19 207 PHE A O 1
ATOM 1694 N N . SER A 1 208 ? 21.257 38.903 -57.387 1.00 47.03 208 SER A N 1
ATOM 1695 C CA . SER A 1 208 ? 20.876 38.123 -56.227 1.00 47.03 208 SER A CA 1
ATOM 1696 C C . SER A 1 208 ? 21.324 36.664 -56.386 1.00 47.03 208 SER A C 1
ATOM 1698 O O . SER A 1 208 ? 20.561 35.806 -56.820 1.00 47.03 208 SER A O 1
ATOM 1700 N N . ARG A 1 209 ? 22.564 36.340 -56.000 1.00 45.78 209 ARG A N 1
ATOM 1701 C CA . ARG A 1 209 ? 22.942 34.970 -55.637 1.00 45.78 209 ARG A CA 1
ATOM 1702 C C . ARG A 1 209 ? 22.479 34.743 -54.211 1.00 45.78 209 ARG A C 1
ATOM 1704 O O . ARG A 1 209 ? 23.252 34.588 -53.272 1.00 45.78 209 ARG A O 1
ATOM 1711 N N . ARG A 1 210 ? 21.155 34.723 -54.081 1.00 42.47 210 ARG A N 1
ATOM 1712 C CA . ARG A 1 210 ? 20.458 33.966 -53.058 1.00 42.47 210 ARG A CA 1
ATOM 1713 C C . ARG A 1 210 ? 20.888 32.521 -53.300 1.00 42.47 210 ARG A C 1
ATOM 1715 O O . ARG A 1 210 ? 20.343 31.849 -54.169 1.00 42.47 210 ARG A O 1
ATOM 1722 N N . ALA A 1 211 ? 21.944 32.088 -52.616 1.00 41.00 211 ALA A N 1
ATOM 1723 C CA . ALA A 1 211 ? 22.277 30.681 -52.513 1.00 41.00 211 ALA A CA 1
ATOM 1724 C C . ALA A 1 211 ? 21.067 30.019 -51.853 1.00 41.00 211 ALA A C 1
ATOM 1726 O O . ALA A 1 211 ? 20.867 30.095 -50.640 1.00 41.00 211 ALA A O 1
ATOM 1727 N N . PHE A 1 212 ? 20.187 29.478 -52.689 1.00 38.31 212 PHE A N 1
ATOM 1728 C CA . PHE A 1 212 ? 19.082 28.648 -52.269 1.00 38.31 212 PHE A CA 1
ATOM 1729 C C . PHE A 1 212 ? 19.704 27.318 -51.855 1.00 38.31 212 PHE A C 1
ATOM 1731 O O . PHE A 1 212 ? 19.778 26.373 -52.630 1.00 38.31 212 PHE A O 1
ATOM 1738 N N . PHE A 1 213 ? 20.240 27.280 -50.637 1.00 42.88 213 PHE A N 1
ATOM 1739 C CA . PHE A 1 213 ? 20.394 26.028 -49.922 1.00 42.88 213 PHE A CA 1
ATOM 1740 C C . PHE A 1 213 ? 18.974 25.496 -49.712 1.00 42.88 213 PHE A C 1
ATOM 1742 O O . PHE A 1 213 ? 18.196 26.171 -49.028 1.00 42.88 213 PHE A O 1
ATOM 1749 N N . PRO A 1 214 ? 18.587 24.332 -50.263 1.00 44.59 214 PRO A N 1
ATOM 1750 C CA . PRO A 1 214 ? 17.445 23.639 -49.711 1.00 44.59 214 PRO A CA 1
ATOM 1751 C C . PRO A 1 214 ? 17.850 23.252 -48.287 1.00 44.59 214 PRO A C 1
ATOM 1753 O O . PRO A 1 214 ? 18.624 22.322 -48.063 1.00 44.59 214 PRO A O 1
ATOM 1756 N N . LYS A 1 215 ? 17.373 24.023 -47.306 1.00 43.59 215 LYS A N 1
ATOM 1757 C CA . LYS A 1 215 ? 17.231 23.510 -45.951 1.00 43.59 215 LYS A CA 1
ATOM 1758 C C . LYS A 1 215 ? 16.289 22.324 -46.088 1.00 43.59 215 LYS A C 1
ATOM 1760 O O . LYS A 1 215 ? 15.096 22.506 -46.310 1.00 43.59 215 LYS A O 1
ATOM 1765 N N . ASN A 1 216 ? 16.837 21.117 -46.036 1.00 42.34 216 ASN A N 1
ATOM 1766 C CA . ASN A 1 216 ? 16.030 19.940 -45.780 1.00 42.34 216 ASN A CA 1
ATOM 1767 C C . ASN A 1 216 ? 15.563 20.056 -44.328 1.00 42.34 216 ASN A C 1
ATOM 1769 O O . ASN A 1 216 ? 16.196 19.536 -43.412 1.00 42.34 216 ASN A O 1
ATOM 1773 N N . ASP A 1 217 ? 14.472 20.794 -44.133 1.00 38.81 217 ASP A N 1
ATOM 1774 C CA . ASP A 1 217 ? 13.653 20.725 -42.934 1.00 38.81 217 ASP A CA 1
ATOM 1775 C C . ASP A 1 217 ? 13.051 19.314 -42.891 1.00 38.81 217 ASP A C 1
ATOM 1777 O O . ASP A 1 217 ? 11.953 19.050 -43.374 1.00 38.81 217 ASP A O 1
ATOM 1781 N N . MET A 1 218 ? 13.795 18.372 -42.311 1.00 47.91 218 MET A N 1
ATOM 1782 C CA . MET A 1 218 ? 13.265 17.094 -41.834 1.00 47.91 218 MET A CA 1
ATOM 1783 C C . MET A 1 218 ? 12.526 17.317 -40.504 1.00 47.91 218 MET A C 1
ATOM 1785 O O . MET A 1 218 ? 12.767 16.647 -39.507 1.00 47.91 218 MET A O 1
ATOM 1789 N N . THR A 1 219 ? 11.589 18.261 -40.473 1.00 50.09 219 THR A N 1
ATOM 1790 C CA . THR A 1 219 ? 10.482 18.247 -39.513 1.00 50.09 219 THR A CA 1
ATOM 1791 C C . THR A 1 219 ? 9.336 17.492 -40.164 1.00 50.09 219 THR A C 1
ATOM 1793 O O . THR A 1 219 ? 8.313 18.042 -40.567 1.00 50.09 219 THR A O 1
ATOM 1796 N N . ALA A 1 220 ? 9.517 16.174 -40.273 1.00 44.69 220 ALA A N 1
ATOM 1797 C CA . ALA A 1 220 ? 8.400 15.288 -40.520 1.00 44.69 220 ALA A CA 1
ATOM 1798 C C . ALA A 1 220 ? 7.444 15.398 -39.327 1.00 44.69 220 ALA A C 1
ATOM 1800 O O . ALA A 1 220 ? 7.728 14.954 -38.214 1.00 44.69 220 ALA A O 1
ATOM 1801 N N . HIS A 1 221 ? 6.302 16.024 -39.590 1.00 43.75 221 HIS A N 1
ATOM 1802 C CA . HIS A 1 221 ? 5.070 15.890 -38.838 1.00 43.75 221 HIS A CA 1
ATOM 1803 C C . HIS A 1 221 ? 4.830 14.418 -38.450 1.00 43.75 221 HIS A C 1
ATOM 1805 O O . HIS A 1 221 ? 4.234 13.650 -39.203 1.00 43.75 221 HIS A O 1
ATOM 1811 N N . LEU A 1 222 ? 5.192 14.034 -37.226 1.00 42.19 222 LEU A N 1
ATOM 1812 C CA . LEU A 1 222 ? 4.483 12.973 -36.516 1.00 42.19 222 LEU A CA 1
ATOM 1813 C C . LEU A 1 222 ? 3.201 13.596 -35.962 1.00 42.19 222 LEU A C 1
ATOM 1815 O O . LEU A 1 222 ? 3.074 13.901 -34.779 1.00 42.19 222 LEU A O 1
ATOM 1819 N N . GLN A 1 223 ? 2.242 13.833 -36.860 1.00 42.56 223 GLN A N 1
ATOM 1820 C CA . GLN A 1 223 ? 0.856 13.987 -36.453 1.00 42.56 223 GLN A CA 1
ATOM 1821 C C . GLN A 1 223 ? 0.444 12.671 -35.797 1.00 42.56 223 GLN A C 1
ATOM 1823 O O . GLN A 1 223 ? 0.325 11.636 -36.458 1.00 42.56 223 GLN A O 1
ATOM 1828 N N . GLY A 1 224 ? 0.253 12.720 -34.480 1.00 44.44 224 GLY A N 1
ATOM 1829 C CA . GLY A 1 224 ? -0.410 11.666 -33.737 1.00 44.44 224 GLY A CA 1
ATOM 1830 C C . GLY A 1 224 ? -1.740 11.358 -34.409 1.00 44.44 224 GLY A C 1
ATOM 1831 O O . GLY A 1 224 ? -2.655 12.179 -34.419 1.00 44.44 224 GLY A O 1
ATOM 1832 N N . ARG A 1 225 ? -1.851 10.163 -34.988 1.00 40.62 225 ARG A N 1
ATOM 1833 C CA . ARG A 1 225 ? -3.154 9.618 -35.347 1.00 40.62 225 ARG A CA 1
ATOM 1834 C C . ARG A 1 225 ? -3.828 9.193 -34.041 1.00 40.62 225 ARG A C 1
ATOM 1836 O O . ARG A 1 225 ? -3.270 8.347 -33.340 1.00 40.62 225 ARG A O 1
ATOM 1843 N N . PRO A 1 226 ? -5.005 9.734 -33.689 1.00 41.91 226 PRO A N 1
ATOM 1844 C CA . PRO A 1 226 ? -5.733 9.252 -32.531 1.00 41.91 226 PRO A CA 1
ATOM 1845 C C . PRO A 1 226 ? -6.201 7.825 -32.822 1.00 41.91 226 PRO A C 1
ATOM 1847 O O . PRO A 1 226 ? -6.927 7.570 -33.787 1.00 41.91 226 PRO A O 1
ATOM 1850 N N . ILE A 1 227 ? -5.784 6.882 -31.978 1.00 45.62 227 ILE A N 1
ATOM 1851 C CA . ILE A 1 227 ? -6.360 5.540 -31.939 1.00 45.62 227 ILE A CA 1
ATOM 1852 C C . ILE A 1 227 ? -7.840 5.721 -31.595 1.00 45.62 227 ILE A C 1
ATOM 1854 O O . ILE A 1 227 ? -8.199 6.078 -30.471 1.00 45.62 227 ILE A O 1
ATOM 1858 N N . LYS A 1 228 ? -8.708 5.523 -32.595 1.00 43.88 228 LYS A N 1
ATOM 1859 C CA . LYS A 1 228 ? -10.159 5.473 -32.415 1.00 43.88 228 LYS A CA 1
ATOM 1860 C C . LYS A 1 228 ? -10.463 4.421 -31.352 1.00 43.88 228 LYS A C 1
ATOM 1862 O O . LYS A 1 228 ? -10.288 3.226 -31.582 1.00 43.88 228 LYS A O 1
ATOM 1867 N N . ARG A 1 229 ? -10.945 4.881 -30.197 1.00 49.09 229 ARG A N 1
ATOM 1868 C CA . ARG A 1 229 ? -11.613 4.053 -29.194 1.00 49.09 229 ARG A CA 1
ATOM 1869 C C . ARG A 1 229 ? -12.779 3.346 -29.881 1.00 49.09 229 ARG A C 1
ATOM 1871 O O . ARG A 1 229 ? -13.794 3.971 -30.171 1.00 49.09 229 ARG A O 1
ATOM 1878 N N . ARG A 1 230 ? -12.628 2.052 -30.160 1.00 42.41 230 ARG A N 1
ATOM 1879 C CA . ARG A 1 230 ? -13.760 1.182 -30.469 1.00 42.41 230 ARG A CA 1
ATOM 1880 C C . ARG A 1 230 ? -14.240 0.610 -29.144 1.00 42.41 230 ARG A C 1
ATOM 1882 O O . ARG A 1 230 ? -13.682 -0.342 -28.609 1.00 42.41 230 ARG A O 1
ATOM 1889 N N . THR A 1 231 ? -15.223 1.291 -28.578 1.00 49.56 231 THR A N 1
ATOM 1890 C CA . THR A 1 231 ? -16.084 0.764 -27.529 1.00 49.56 231 THR A CA 1
ATOM 1891 C C . THR A 1 231 ? -16.786 -0.499 -28.035 1.00 49.56 231 THR A C 1
ATOM 1893 O O . THR A 1 231 ? -17.214 -0.564 -29.186 1.00 49.56 231 THR A O 1
ATOM 1896 N N . GLY A 1 232 ? -16.920 -1.492 -27.154 1.00 45.78 232 GLY A N 1
ATOM 1897 C CA . GLY A 1 232 ? -17.940 -2.532 -27.273 1.00 45.78 232 GLY A CA 1
ATOM 1898 C C . GLY A 1 232 ? -17.499 -3.870 -27.867 1.00 45.78 232 GLY A C 1
ATOM 1899 O O . GLY A 1 232 ? -17.756 -4.157 -29.032 1.00 45.78 232 GLY A O 1
ATOM 1900 N N . ARG A 1 233 ? -16.996 -4.765 -27.009 1.00 42.16 233 ARG A N 1
ATOM 1901 C CA . ARG A 1 233 ? -17.527 -6.135 -26.952 1.00 42.16 233 ARG A CA 1
ATOM 1902 C C . ARG A 1 233 ? -17.272 -6.735 -25.573 1.00 42.16 233 ARG A C 1
ATOM 1904 O O . ARG A 1 233 ? -16.161 -7.134 -25.246 1.00 42.16 233 ARG A O 1
ATOM 1911 N N . ALA A 1 234 ? -18.329 -6.743 -24.767 1.00 47.06 234 ALA A N 1
ATOM 1912 C CA . ALA A 1 234 ? -18.427 -7.573 -23.582 1.00 47.06 234 ALA A CA 1
ATOM 1913 C C . ALA A 1 234 ? -18.282 -9.040 -24.006 1.00 47.06 234 ALA A C 1
ATOM 1915 O O . ALA A 1 234 ? -18.998 -9.500 -24.897 1.00 47.06 234 ALA A O 1
ATOM 1916 N N . ILE A 1 235 ? -17.357 -9.763 -23.379 1.00 42.38 235 ILE A N 1
ATOM 1917 C CA . ILE A 1 235 ? -17.396 -11.223 -23.350 1.00 42.38 235 ILE A CA 1
ATOM 1918 C C . ILE A 1 235 ? -17.988 -11.587 -21.996 1.00 42.38 235 ILE A C 1
ATOM 1920 O O . ILE A 1 235 ? -17.294 -11.756 -21.000 1.00 42.38 235 ILE A O 1
ATOM 1924 N N . SER A 1 236 ? -19.311 -11.648 -21.975 1.00 47.56 236 SER A N 1
ATOM 1925 C CA . SER A 1 236 ? -20.081 -12.408 -21.006 1.00 47.56 236 SER A CA 1
ATOM 1926 C C . SER A 1 236 ? -20.024 -13.880 -21.418 1.00 47.56 236 SER A C 1
ATOM 1928 O O . SER A 1 236 ? -20.614 -14.272 -22.421 1.00 47.56 236 SER A O 1
ATOM 1930 N N . ARG A 1 237 ? -19.316 -14.701 -20.642 1.00 44.34 237 ARG A N 1
ATOM 1931 C CA . ARG A 1 237 ? -19.546 -16.150 -20.510 1.00 44.34 237 ARG A CA 1
ATOM 1932 C C . ARG A 1 237 ? -19.267 -16.486 -19.046 1.00 44.34 237 ARG A C 1
ATOM 1934 O O . ARG A 1 237 ? -18.129 -16.425 -18.608 1.00 44.34 237 ARG A O 1
ATOM 1941 N N . ALA A 1 238 ? -20.305 -16.429 -18.220 1.00 41.66 238 ALA A N 1
ATOM 1942 C CA . ALA A 1 238 ? -21.238 -17.525 -17.947 1.00 41.66 238 ALA A CA 1
ATOM 1943 C C . ALA A 1 238 ? -20.634 -18.497 -16.929 1.00 41.66 238 ALA A C 1
A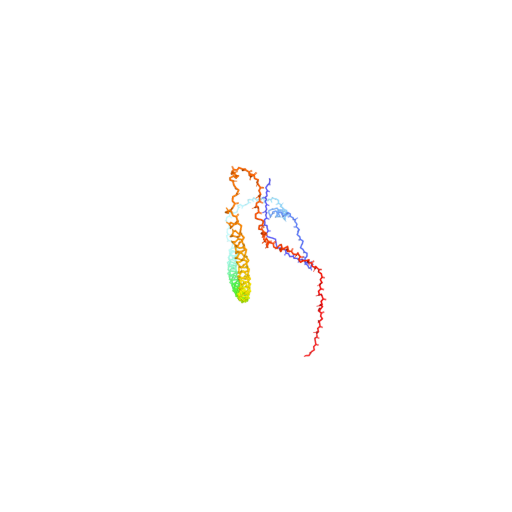TOM 1945 O O . ALA A 1 238 ? -19.786 -19.323 -17.247 1.00 41.66 238 ALA A O 1
ATOM 1946 N N . ALA A 1 239 ? -21.112 -18.344 -15.696 1.00 43.84 239 ALA A N 1
ATOM 1947 C CA . ALA A 1 239 ? -21.063 -19.363 -14.673 1.00 43.84 239 ALA A CA 1
ATOM 1948 C C . ALA A 1 239 ? -21.873 -20.592 -15.122 1.00 43.84 239 ALA A C 1
ATOM 1950 O O . ALA A 1 239 ? -22.998 -20.459 -15.599 1.00 43.84 239 ALA A O 1
ATOM 1951 N N . ALA A 1 240 ? -21.296 -21.771 -14.923 1.00 45.88 240 ALA A N 1
ATOM 1952 C CA . ALA A 1 240 ? -21.974 -23.054 -14.758 1.00 45.88 240 ALA A CA 1
ATOM 1953 C C . ALA A 1 240 ? -21.057 -23.845 -13.811 1.00 45.88 240 ALA A C 1
ATOM 1955 O O . ALA A 1 240 ? -19.911 -24.118 -14.146 1.00 45.88 240 ALA A O 1
ATOM 1956 N N . ILE A 1 241 ? -21.359 -23.889 -12.513 1.00 46.03 241 ILE A N 1
ATOM 1957 C CA . ILE A 1 241 ? -22.116 -24.973 -11.871 1.00 46.03 241 ILE A CA 1
ATOM 1958 C C . ILE A 1 241 ? -21.596 -26.344 -12.316 1.00 46.03 241 ILE A C 1
ATOM 1960 O O . ILE A 1 241 ? -21.953 -26.848 -13.376 1.00 46.03 241 ILE A O 1
ATOM 1964 N N . THR A 1 242 ? -20.829 -26.995 -11.448 1.00 46.72 242 THR A N 1
ATOM 1965 C CA . THR A 1 242 ? -20.947 -28.444 -11.274 1.00 46.72 242 THR A CA 1
ATOM 1966 C C . THR A 1 242 ? -20.857 -28.726 -9.785 1.00 46.72 242 THR A C 1
ATOM 1968 O O . THR A 1 242 ? -19.823 -28.547 -9.147 1.00 46.72 242 THR A O 1
ATOM 1971 N N . ALA A 1 243 ? -22.019 -29.059 -9.237 1.00 45.59 243 ALA A N 1
ATOM 1972 C CA . ALA A 1 243 ? -22.190 -29.662 -7.936 1.00 45.59 243 ALA A CA 1
ATOM 1973 C C . ALA A 1 243 ? -21.804 -31.150 -8.000 1.00 45.59 243 ALA A C 1
ATOM 1975 O O . ALA A 1 243 ? -21.948 -31.765 -9.051 1.00 45.59 243 ALA A O 1
ATOM 1976 N N . GLN A 1 244 ? -21.420 -31.685 -6.837 1.00 46.25 244 GLN A N 1
ATOM 1977 C CA . GLN A 1 244 ? -21.589 -33.080 -6.400 1.00 46.25 244 GLN A CA 1
ATOM 1978 C C . GLN A 1 244 ? -20.935 -34.201 -7.229 1.00 46.25 244 GLN A C 1
ATOM 198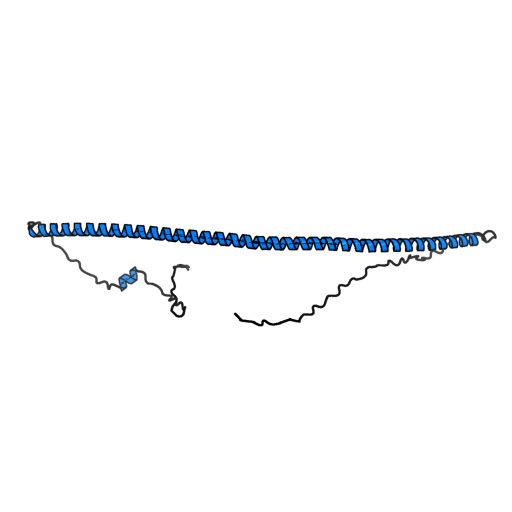0 O O . GLN A 1 244 ? -21.407 -34.538 -8.306 1.00 46.25 244 GLN A O 1
ATOM 1985 N N . SER A 1 245 ? -19.999 -34.924 -6.603 1.00 45.56 245 SER A N 1
ATOM 1986 C CA . SER A 1 245 ? -20.204 -36.351 -6.289 1.00 45.56 245 SER A CA 1
ATOM 1987 C C . SER A 1 245 ? -19.080 -36.907 -5.396 1.00 45.56 245 SER A C 1
ATOM 1989 O O . SER A 1 245 ? -17.925 -36.856 -5.808 1.00 45.56 245 SER A O 1
ATOM 1991 N N . VAL A 1 246 ? -19.497 -37.489 -4.260 1.00 44.50 246 VAL A N 1
ATOM 1992 C CA . VAL A 1 246 ? -18.865 -38.544 -3.427 1.00 44.50 246 VAL A CA 1
ATOM 1993 C C . VAL A 1 246 ? -17.529 -38.238 -2.751 1.00 44.50 246 VAL A C 1
ATOM 1995 O O . VAL A 1 246 ? -16.483 -38.216 -3.428 1.00 44.50 246 VAL A O 1
#

Radius of gyration: 59.96 Å; chains: 1; bounding box: 108×90×168 Å

Foldseek 3Di:
DDDDPDPDDDDFDADPVRDTDDDDDDDDDPVVVVCVVDPDDDDDDDDDDDDDDDDDDVVVVVVVVVVVVVVVVVVVVVVVVVVVVVVVVVVVVVVVVVVVVVVVVVVVVVVVVVVVVVVVVVVVVVVVVVVVVVVVVVVVVVVVVVVVVVVVVVVVVVVVVVVVVVVVVVVVVVVVVVVVVVVCVVVVVPPPDDDDDPDDDDDPDPPPPPVPDPPPPPPPDPPDDPPPPPDDDDPDDDDDDDDDDD

InterPro domains:
  IPR007964 MICOS complex subunit MIC19/MIC25 [PF05300] (29-183)
  IPR052632 MICOS complex subunit Mic19 [PTHR21588] (1-186)

Sequence (246 aa):
MGASGSTRRVTFEADENENITVVKGVRLSDSVIDRMKEPSSPSGRPQSQRRSPGAVNDEELKKRIAEELALERARRDAEAQKRRLKQEQAYVRDEFGKILERERMSSNEHLTRAILRERAATEEERQKAQRFARQLEEKDRELKKHDAYYKEQLARLEERSAQFYKVTTEQYQKAADEVSARFNRACLGEEDKGIVQIKHKTINSNFSRRAFFPKNDMTAHLQGRPIKRRTGRAISRAAAITAQSV

Secondary structure (DSSP, 8-state):
---------------TTS-------PPPPHHHHHHHHS-------------------HHHHHHHHHHHHHHHHHHHHHHHHHHHHHHHHHHHHHHHHHHHHHHHHHHHHHHHHHHHHHHHHHHHHHHHHHHHHHHHHHHHHHHHHHHHHHHHHHHHHHHHHHHHHHHHHHHHHHHHHHHHHHHHHHHTTS-SS-----------------------------------------------------

pLDDT: mean 75.58, std 22.71, range [33.56, 98.5]

Organism: Gallus gallus (NCBI:txid9031)